Protein AF-A0A2I0IS82-F1 (afdb_monomer)

Structure (mmCIF, N/CA/C/O backbone):
data_AF-A0A2I0IS82-F1
#
_entry.id   AF-A0A2I0IS82-F1
#
loop_
_atom_site.group_PDB
_atom_site.id
_atom_site.type_symbol
_atom_site.label_atom_id
_atom_site.label_alt_id
_atom_site.label_comp_id
_atom_site.label_asym_id
_atom_site.label_entity_id
_atom_site.label_seq_id
_atom_site.pdbx_PDB_ins_code
_atom_site.Cartn_x
_atom_site.Cartn_y
_atom_site.Cartn_z
_atom_site.occupancy
_atom_site.B_iso_or_equiv
_atom_site.auth_seq_id
_atom_site.auth_comp_id
_atom_site.auth_asym_id
_atom_site.auth_atom_id
_atom_site.pdbx_PDB_model_num
ATOM 1 N N . MET A 1 1 ? -50.556 37.109 38.571 1.00 37.78 1 MET A N 1
ATOM 2 C CA . MET A 1 1 ? -50.689 35.672 38.251 1.00 37.78 1 MET A CA 1
ATOM 3 C C . MET A 1 1 ? -51.248 35.531 36.842 1.00 37.78 1 MET A C 1
ATOM 5 O O . MET A 1 1 ? -52.412 35.832 36.624 1.00 37.78 1 MET A O 1
ATOM 9 N N . ARG A 1 2 ? -50.405 35.157 35.877 1.00 42.31 2 ARG A N 1
ATOM 10 C CA . ARG A 1 2 ? -50.805 34.701 34.539 1.00 42.31 2 ARG A CA 1
ATOM 11 C C . ARG A 1 2 ? -49.891 33.508 34.246 1.00 42.31 2 ARG A C 1
ATOM 13 O O . ARG A 1 2 ? -48.732 33.714 33.917 1.00 42.31 2 ARG A O 1
ATOM 20 N N . ASN A 1 3 ? -50.375 32.292 34.498 1.00 41.62 3 ASN A N 1
ATOM 21 C CA . ASN A 1 3 ? -49.666 31.063 34.139 1.00 41.62 3 ASN A CA 1
ATOM 22 C C . ASN A 1 3 ? -50.095 30.687 32.723 1.00 41.62 3 ASN A C 1
ATOM 24 O O . ASN A 1 3 ? -51.179 30.150 32.520 1.00 41.62 3 ASN A O 1
ATOM 28 N N . SER A 1 4 ? -49.259 31.014 31.746 1.00 49.12 4 SER A N 1
ATOM 29 C CA . SER A 1 4 ? -49.328 30.443 30.407 1.00 49.12 4 SER A CA 1
ATOM 30 C C . SER A 1 4 ? -48.583 29.110 30.425 1.00 49.12 4 SER A C 1
ATOM 32 O O . SER A 1 4 ? -47.355 29.088 30.423 1.00 49.12 4 SER A O 1
ATOM 34 N N . SER A 1 5 ? -49.323 28.003 30.488 1.00 54.12 5 SER A N 1
ATOM 35 C CA . SER A 1 5 ? -48.787 26.666 30.237 1.00 54.12 5 SER A CA 1
ATOM 36 C C . SER A 1 5 ? -48.471 26.536 28.747 1.00 54.12 5 SER A C 1
ATOM 38 O O . SER A 1 5 ? -49.381 26.459 27.919 1.00 54.12 5 SER A O 1
ATOM 40 N N . VAL A 1 6 ? -47.183 26.546 28.412 1.00 52.22 6 VAL A N 1
ATOM 41 C CA . VAL A 1 6 ? -46.692 26.148 27.091 1.00 52.22 6 VAL A CA 1
ATOM 42 C C . VAL A 1 6 ? -46.948 24.648 26.961 1.00 52.22 6 VAL A C 1
ATOM 44 O O . VAL A 1 6 ? -46.499 23.870 27.797 1.00 52.22 6 VAL A O 1
ATOM 47 N N . THR A 1 7 ? -47.733 24.250 25.966 1.00 56.44 7 THR A N 1
ATOM 48 C CA . THR A 1 7 ? -47.898 22.843 25.592 1.00 56.44 7 THR A CA 1
ATOM 49 C C . THR A 1 7 ? -46.727 22.472 24.692 1.00 56.44 7 THR A C 1
ATOM 51 O O . THR A 1 7 ? -46.568 23.048 23.617 1.00 56.44 7 THR A O 1
ATOM 54 N N . GLU A 1 8 ? -45.871 21.562 25.156 1.00 57.34 8 GLU A N 1
ATOM 55 C CA . GLU A 1 8 ? -44.823 20.978 24.318 1.00 57.34 8 GLU A CA 1
ATOM 56 C C . GLU A 1 8 ? -45.464 20.170 23.175 1.00 57.34 8 GLU A C 1
ATOM 58 O O . GLU A 1 8 ? -46.485 19.506 23.390 1.00 57.34 8 GLU A O 1
ATOM 63 N N . PRO A 1 9 ? -44.918 20.240 21.948 1.00 51.97 9 PRO A N 1
ATOM 64 C CA . PRO A 1 9 ? -45.406 19.424 20.846 1.00 51.97 9 PRO A CA 1
ATOM 65 C C . PRO A 1 9 ? -45.136 17.939 21.144 1.00 51.97 9 PRO A C 1
ATOM 67 O O . PRO A 1 9 ? -44.133 17.625 21.785 1.00 51.97 9 PRO A O 1
ATOM 70 N N . PRO A 1 10 ? -46.002 17.012 20.692 1.00 57.94 10 PRO A N 1
ATOM 71 C CA . PRO A 1 10 ? -45.768 15.590 20.901 1.00 57.94 10 PRO A CA 1
ATOM 72 C C . PRO A 1 10 ? -44.450 15.183 20.240 1.00 57.94 10 PRO A C 1
ATOM 74 O O . PRO A 1 10 ? -44.161 15.633 19.126 1.00 57.94 10 PRO A O 1
ATOM 77 N N . GLU A 1 11 ? -43.672 14.333 20.922 1.00 58.72 11 GLU A N 1
ATOM 78 C CA . GLU A 1 11 ? -42.499 13.681 20.339 1.00 58.72 11 GLU A CA 1
ATOM 79 C C . GLU A 1 11 ? -42.896 13.132 18.968 1.00 58.72 11 GLU A C 1
ATOM 81 O O . GLU A 1 11 ? -43.835 12.341 18.835 1.00 58.72 11 GLU A O 1
ATOM 86 N N . SER A 1 12 ? -42.237 13.632 17.923 1.00 55.91 12 SER A N 1
ATOM 87 C CA . SER A 1 12 ? -42.477 13.195 16.554 1.00 55.91 12 SER A CA 1
ATOM 88 C C . SER A 1 12 ? -42.401 11.671 16.500 1.00 55.91 12 SER A C 1
ATOM 90 O O . SER A 1 12 ? -41.468 11.109 17.070 1.00 55.91 12 SER A O 1
ATOM 92 N N . TYR A 1 13 ? -43.347 11.018 15.815 1.00 52.50 13 TYR A N 1
ATOM 93 C CA . TYR A 1 13 ? -43.342 9.571 15.569 1.00 52.50 13 TYR A CA 1
ATOM 94 C C . TYR A 1 13 ? -42.106 9.170 14.753 1.00 52.50 13 TYR A C 1
ATOM 96 O O . TYR A 1 13 ? -42.166 8.976 13.539 1.00 52.50 13 TYR A O 1
ATOM 104 N N . LEU A 1 14 ? -40.956 9.095 15.408 1.00 55.31 14 LEU A N 1
ATOM 105 C CA . LEU A 1 14 ? -39.734 8.601 14.815 1.00 55.31 14 LEU A CA 1
ATOM 106 C C . LEU A 1 14 ? -39.887 7.091 14.711 1.00 55.31 14 LEU A C 1
ATOM 108 O O . LEU A 1 14 ? -40.092 6.393 15.702 1.00 55.31 14 LEU A O 1
ATOM 112 N N . MET A 1 15 ? -39.825 6.594 13.480 1.00 54.31 15 MET A N 1
ATOM 113 C CA . MET A 1 15 ? -39.709 5.166 13.232 1.00 54.31 15 MET A CA 1
ATOM 114 C C . MET A 1 15 ? -38.449 4.674 13.942 1.00 54.31 15 MET A C 1
ATOM 116 O O . MET A 1 15 ? -37.354 5.174 13.690 1.00 54.31 15 MET A O 1
ATOM 120 N N . ASN A 1 16 ? -38.601 3.696 14.829 1.00 62.44 16 ASN A N 1
ATOM 121 C CA . ASN A 1 16 ? -37.490 2.991 15.456 1.00 62.44 16 ASN A CA 1
ATOM 122 C C . ASN A 1 16 ? -36.576 2.499 14.319 1.00 62.44 16 ASN A C 1
ATOM 124 O O . ASN A 1 16 ? -37.109 2.027 13.314 1.00 62.44 16 ASN A O 1
ATOM 128 N N . ALA A 1 17 ? -35.249 2.570 14.473 1.00 60.91 17 ALA A N 1
ATOM 129 C CA . ALA A 1 17 ? -34.234 2.396 13.415 1.00 60.91 17 ALA A CA 1
ATOM 130 C C . ALA A 1 17 ? -34.279 1.088 12.578 1.00 60.91 17 ALA A C 1
ATOM 132 O O . ALA A 1 17 ? -33.447 0.890 11.702 1.00 60.91 17 ALA A O 1
ATOM 133 N N . GLY A 1 18 ? -35.277 0.221 12.777 1.00 62.91 18 GLY A N 1
ATOM 134 C CA . GLY A 1 18 ? -35.532 -0.956 11.948 1.00 62.91 18 GLY A CA 1
ATOM 135 C C . GLY A 1 18 ? -35.178 -2.277 12.627 1.00 62.91 18 GLY A C 1
ATOM 136 O O . GLY A 1 18 ? -35.229 -3.327 11.984 1.00 62.91 18 GLY A O 1
ATOM 137 N N . ASP A 1 19 ? -34.900 -2.257 13.930 1.00 67.38 19 ASP A N 1
ATOM 138 C CA . ASP A 1 19 ? -34.299 -3.417 14.612 1.00 67.38 19 ASP A CA 1
ATOM 139 C C . ASP A 1 19 ? -35.302 -4.164 15.516 1.00 67.38 19 ASP A C 1
ATOM 141 O O . ASP A 1 19 ? -35.123 -5.339 15.870 1.00 67.38 19 ASP A O 1
ATOM 145 N N . GLY A 1 20 ? -36.406 -3.492 15.858 1.00 71.62 20 GLY A N 1
ATOM 146 C CA . GLY A 1 20 ? -37.461 -3.989 16.744 1.00 71.62 20 GLY A CA 1
ATOM 147 C C . GLY A 1 20 ? -38.242 -5.189 16.193 1.00 71.62 20 GLY A C 1
ATOM 148 O O . GLY A 1 20 ? -38.149 -5.550 15.022 1.00 71.62 20 GLY A O 1
ATOM 149 N N . SER A 1 21 ? -39.051 -5.823 17.045 1.00 77.75 21 SER A N 1
ATOM 150 C CA . SER A 1 21 ? -39.870 -7.004 16.707 1.00 77.75 21 SER A CA 1
ATOM 151 C C . SER A 1 21 ? -40.850 -6.776 15.550 1.00 77.75 21 SER A C 1
ATOM 153 O O . SER A 1 21 ? -41.164 -7.716 14.825 1.00 77.75 21 SER A O 1
ATOM 155 N N . TYR A 1 22 ? -41.274 -5.531 15.334 1.00 69.62 22 TYR A N 1
ATOM 156 C CA . TYR A 1 22 ? -42.187 -5.134 14.260 1.00 69.62 22 TYR A CA 1
ATOM 157 C C . TYR A 1 22 ? -41.476 -4.563 13.026 1.00 69.62 22 TYR A C 1
ATOM 159 O O . TYR A 1 22 ? -42.120 -3.970 12.166 1.00 69.62 22 TYR A O 1
ATOM 167 N N . SER A 1 23 ? -40.154 -4.715 12.911 1.00 67.00 23 SER A N 1
ATOM 168 C CA . SER A 1 23 ? -39.419 -4.083 11.820 1.00 67.00 23 SER A CA 1
ATOM 169 C C . SER A 1 23 ? -39.689 -4.691 10.447 1.00 67.00 23 SER A C 1
ATOM 171 O O . SER A 1 23 ? -40.015 -5.877 10.312 1.00 67.00 23 SER A O 1
ATOM 173 N N . TYR A 1 24 ? -39.490 -3.874 9.409 1.00 63.75 24 TYR A N 1
ATOM 174 C CA . TYR A 1 24 ? -39.631 -4.298 8.017 1.00 63.75 24 TYR A CA 1
ATOM 175 C C . TYR A 1 24 ? -38.680 -5.437 7.647 1.00 63.75 24 TYR A C 1
ATOM 177 O O . TYR A 1 24 ? -39.081 -6.338 6.918 1.00 63.75 24 TYR A O 1
ATOM 185 N N . ASN A 1 25 ? -37.460 -5.454 8.194 1.00 65.31 25 ASN A N 1
ATOM 186 C CA . ASN A 1 25 ? -36.507 -6.541 7.967 1.00 65.31 25 ASN A CA 1
ATOM 187 C C . ASN A 1 25 ? -37.057 -7.899 8.465 1.00 65.31 25 ASN A C 1
ATOM 189 O O . ASN A 1 25 ? -36.937 -8.928 7.797 1.00 65.31 25 ASN A O 1
ATOM 193 N N . LYS A 1 26 ? -37.730 -7.915 9.624 1.00 71.75 26 LYS A N 1
ATOM 194 C CA . LYS A 1 26 ? -38.279 -9.151 10.205 1.00 71.75 26 LYS A CA 1
ATOM 195 C C . LYS A 1 26 ? -39.594 -9.579 9.554 1.00 71.75 26 LYS A C 1
ATOM 197 O O . LYS A 1 26 ? -39.757 -10.761 9.255 1.00 71.75 26 LYS A O 1
ATOM 202 N N . ASN A 1 27 ? -40.494 -8.634 9.282 1.00 75.94 27 ASN A N 1
ATOM 203 C CA . ASN A 1 27 ? -41.880 -8.948 8.915 1.00 75.94 27 ASN A CA 1
ATOM 204 C C . ASN A 1 27 ? -42.234 -8.707 7.442 1.00 75.94 27 ASN A C 1
ATOM 206 O O . ASN A 1 27 ? -43.341 -9.051 7.037 1.00 75.94 27 ASN A O 1
ATOM 210 N N . SER A 1 28 ? -41.326 -8.159 6.625 1.00 70.38 28 SER A N 1
ATOM 211 C CA . SER A 1 28 ? -41.596 -7.909 5.207 1.00 70.38 28 SER A CA 1
ATOM 212 C C . SER A 1 28 ? -40.599 -8.605 4.290 1.00 70.38 28 SER A C 1
ATOM 214 O O . SER A 1 28 ? -39.428 -8.233 4.200 1.00 70.38 28 SER A O 1
ATOM 216 N N . TYR A 1 29 ? -41.083 -9.625 3.577 1.00 73.62 29 TYR A N 1
ATOM 217 C CA . TYR A 1 29 ? -40.262 -10.452 2.695 1.00 73.62 29 TYR A CA 1
ATOM 218 C C . TYR A 1 29 ? -39.587 -9.639 1.581 1.00 73.62 29 TYR A C 1
ATOM 220 O O . TYR A 1 29 ? -38.378 -9.756 1.400 1.00 73.62 29 TYR A O 1
ATOM 228 N N . PHE A 1 30 ? -40.341 -8.797 0.865 1.00 61.56 30 PHE A N 1
ATOM 229 C CA . PHE A 1 30 ? -39.826 -8.061 -0.296 1.00 61.56 30 PHE A CA 1
ATOM 230 C C . PHE A 1 30 ? -38.732 -7.060 0.077 1.00 61.56 30 PHE A C 1
ATOM 232 O O . PHE A 1 30 ? -37.698 -7.003 -0.581 1.00 61.56 30 PHE A O 1
ATOM 239 N N . GLN A 1 31 ? -38.934 -6.304 1.154 1.00 70.81 31 GLN A N 1
ATOM 240 C CA . GLN A 1 31 ? -37.963 -5.333 1.645 1.00 70.81 31 GLN A CA 1
ATOM 241 C C . GLN A 1 31 ? -36.718 -6.045 2.168 1.00 70.81 31 GLN A C 1
ATOM 243 O O . GLN A 1 31 ? -35.621 -5.667 1.778 1.00 70.81 31 GLN A O 1
ATOM 248 N N . ARG A 1 32 ? -36.867 -7.120 2.961 1.00 72.94 32 ARG A N 1
ATOM 249 C CA . ARG A 1 32 ? -35.719 -7.929 3.394 1.00 72.94 32 ARG A CA 1
ATOM 250 C C . ARG A 1 32 ? -34.923 -8.445 2.199 1.00 72.94 32 ARG A C 1
ATOM 252 O O . ARG A 1 32 ? -33.709 -8.285 2.189 1.00 72.94 32 ARG A O 1
ATOM 259 N N . ALA A 1 33 ? -35.597 -9.026 1.204 1.00 69.12 33 ALA A N 1
ATOM 260 C CA . ALA A 1 33 ? -34.954 -9.553 0.005 1.00 69.12 33 ALA A CA 1
ATOM 261 C C . ALA A 1 33 ? -34.179 -8.453 -0.736 1.00 69.12 33 ALA A C 1
ATOM 263 O O . ALA A 1 33 ? -32.983 -8.605 -0.972 1.00 69.12 33 ALA A O 1
ATOM 264 N N . ALA A 1 34 ? -34.818 -7.310 -1.002 1.00 62.59 34 ALA A N 1
ATOM 265 C CA . ALA A 1 34 ? -34.182 -6.173 -1.663 1.00 62.59 34 ALA A CA 1
ATOM 266 C C . ALA A 1 34 ? -32.966 -5.645 -0.884 1.00 62.59 34 ALA A C 1
ATOM 268 O O . ALA A 1 34 ? -31.907 -5.443 -1.475 1.00 62.59 34 ALA A O 1
ATOM 269 N N . THR A 1 35 ? -33.080 -5.470 0.437 1.00 70.44 35 THR A N 1
ATOM 270 C CA . THR A 1 35 ? -31.965 -5.022 1.282 1.00 70.44 35 THR A CA 1
ATOM 271 C C . THR A 1 35 ? -30.840 -6.055 1.325 1.00 70.44 35 THR A C 1
ATOM 273 O O . THR A 1 35 ? -29.681 -5.670 1.229 1.00 70.44 35 THR A O 1
ATOM 276 N N . SER A 1 36 ? -31.148 -7.354 1.409 1.00 73.56 36 SER A N 1
ATOM 277 C CA . SER A 1 36 ? -30.128 -8.413 1.398 1.00 73.56 36 SER A CA 1
ATOM 278 C C . SER A 1 36 ? -29.380 -8.490 0.067 1.00 73.56 36 SER A C 1
ATOM 280 O O . SER A 1 36 ? -28.155 -8.497 0.064 1.00 73.56 36 SER A O 1
ATOM 282 N N . THR A 1 37 ? -30.091 -8.431 -1.063 1.00 76.25 37 THR A N 1
ATOM 283 C CA . THR A 1 37 ? -29.474 -8.429 -2.396 1.00 76.25 37 THR A CA 1
ATOM 284 C C . THR A 1 37 ? -28.648 -7.165 -2.632 1.00 76.25 37 THR A C 1
ATOM 286 O O . THR A 1 37 ? -27.561 -7.231 -3.201 1.00 76.25 37 THR A O 1
ATOM 289 N N . ALA A 1 38 ? -29.131 -6.000 -2.186 1.00 70.50 38 ALA A N 1
ATOM 290 C CA . ALA A 1 38 ? -28.363 -4.760 -2.266 1.00 70.50 38 ALA A CA 1
ATOM 291 C C . ALA A 1 38 ? -27.110 -4.814 -1.382 1.00 70.50 38 ALA A C 1
ATOM 293 O O . ALA A 1 38 ? -26.041 -4.411 -1.832 1.00 70.50 38 ALA A O 1
ATOM 294 N N . LYS A 1 39 ? -27.222 -5.356 -0.163 1.00 80.88 39 LYS A N 1
ATOM 295 C CA . LYS A 1 39 ? -26.092 -5.546 0.750 1.00 80.88 39 LYS A CA 1
ATOM 296 C C . LYS A 1 39 ? -25.018 -6.435 0.128 1.00 80.88 39 LYS A C 1
ATOM 298 O O . LYS A 1 39 ? -23.864 -6.046 0.149 1.00 80.88 39 LYS A O 1
ATOM 303 N N . GLU A 1 40 ? -25.382 -7.559 -0.487 1.00 80.50 40 GLU A N 1
ATOM 304 C CA . GLU A 1 40 ? -24.418 -8.431 -1.179 1.00 80.50 40 GLU A CA 1
ATOM 305 C C . GLU A 1 40 ? -23.676 -7.698 -2.300 1.00 80.50 40 GLU A C 1
ATOM 307 O O . GLU A 1 40 ? -22.463 -7.830 -2.417 1.00 80.50 40 GLU A O 1
ATOM 312 N N . LYS A 1 41 ? -24.378 -6.876 -3.091 1.00 73.81 41 LYS A N 1
ATOM 313 C CA . LYS A 1 41 ? -23.748 -6.064 -4.143 1.00 73.81 41 LYS A CA 1
ATOM 314 C C . LYS A 1 41 ? -22.854 -4.958 -3.593 1.00 73.81 41 LYS A C 1
ATOM 316 O O . LYS A 1 41 ? -21.856 -4.624 -4.221 1.00 73.81 41 LYS A O 1
ATOM 321 N N . ILE A 1 42 ? -23.215 -4.374 -2.453 1.00 75.69 42 ILE A N 1
ATOM 322 C CA . ILE A 1 42 ? -22.381 -3.392 -1.755 1.00 75.69 42 ILE A CA 1
ATOM 323 C C . ILE A 1 42 ? -21.140 -4.081 -1.192 1.00 75.69 42 ILE A C 1
ATOM 325 O O . ILE A 1 42 ? -20.044 -3.588 -1.415 1.00 75.69 42 ILE A O 1
ATOM 329 N N . ASP A 1 43 ? -21.289 -5.233 -0.540 1.00 76.62 43 ASP A N 1
ATOM 330 C CA . ASP A 1 43 ? -20.177 -6.029 -0.019 1.00 76.62 43 ASP A CA 1
ATOM 331 C C . ASP A 1 43 ? -19.247 -6.477 -1.167 1.00 76.62 43 ASP A C 1
ATOM 333 O O . ASP A 1 43 ? -18.027 -6.381 -1.050 1.00 76.62 43 ASP A O 1
ATOM 337 N N . GLU A 1 44 ? -19.807 -6.887 -2.312 1.00 72.94 44 GLU A N 1
ATOM 338 C CA . GLU A 1 44 ? -19.067 -7.200 -3.541 1.00 72.94 44 GLU A CA 1
ATOM 339 C C . GLU A 1 44 ? -18.323 -5.972 -4.076 1.00 72.94 44 GLU A C 1
ATOM 341 O O . GLU A 1 44 ? -17.128 -6.062 -4.359 1.00 72.94 44 GLU A O 1
ATOM 346 N N . ALA A 1 45 ? -18.996 -4.821 -4.187 1.00 67.50 45 ALA A N 1
ATOM 347 C CA . ALA A 1 45 ? -18.398 -3.569 -4.643 1.00 67.50 45 ALA A CA 1
ATOM 348 C C . ALA A 1 45 ? -17.288 -3.097 -3.696 1.00 67.50 45 ALA A C 1
ATOM 350 O O . ALA A 1 45 ? -16.237 -2.671 -4.155 1.00 67.50 45 ALA A O 1
ATOM 351 N N . ILE A 1 46 ? -17.478 -3.223 -2.383 1.00 70.69 46 ILE A N 1
ATOM 352 C CA . ILE A 1 46 ? -16.459 -2.924 -1.374 1.00 70.69 46 ILE A CA 1
ATOM 353 C C . ILE A 1 46 ? -15.268 -3.864 -1.555 1.00 70.69 46 ILE A C 1
ATOM 355 O O . ILE A 1 46 ? -14.151 -3.382 -1.667 1.00 70.69 46 ILE A O 1
ATOM 359 N N . ALA A 1 47 ? -15.488 -5.176 -1.665 1.00 65.19 47 ALA A N 1
ATOM 360 C CA . ALA A 1 47 ? -14.414 -6.158 -1.821 1.00 65.19 47 ALA A CA 1
ATOM 361 C C . ALA A 1 47 ? -13.667 -6.069 -3.165 1.00 65.19 47 ALA A C 1
ATOM 363 O O . ALA A 1 47 ? -12.529 -6.526 -3.264 1.00 65.19 47 ALA A O 1
ATOM 364 N N . THR A 1 48 ? -14.306 -5.541 -4.213 1.00 59.41 48 THR A N 1
ATOM 365 C CA . THR A 1 48 ? -13.684 -5.356 -5.536 1.00 59.41 48 THR A CA 1
ATOM 366 C C . THR A 1 48 ? -13.018 -3.994 -5.696 1.00 59.41 48 THR A C 1
ATOM 368 O O . THR A 1 48 ? -11.963 -3.917 -6.320 1.00 59.41 48 THR A O 1
ATOM 371 N N . VAL A 1 49 ? -13.606 -2.924 -5.154 1.00 60.53 49 VAL A N 1
ATOM 372 C CA . VAL A 1 49 ? -13.058 -1.559 -5.237 1.00 60.53 49 VAL A CA 1
ATOM 373 C C . VAL A 1 49 ? -11.966 -1.341 -4.191 1.00 60.53 49 VAL A C 1
ATOM 375 O O . VAL A 1 49 ? -10.955 -0.705 -4.482 1.00 60.53 49 VAL A O 1
ATOM 378 N N . LEU A 1 50 ? -12.142 -1.887 -2.988 1.00 63.09 50 LEU A N 1
ATOM 379 C CA . LEU A 1 50 ? -11.107 -1.974 -1.967 1.00 63.09 50 LEU A CA 1
ATOM 380 C C . LEU A 1 50 ? -10.548 -3.397 -2.053 1.00 63.09 50 LEU A C 1
ATOM 382 O O . LEU A 1 50 ? -11.163 -4.335 -1.556 1.00 63.09 50 LEU A O 1
ATOM 386 N N . ASP A 1 51 ? -9.413 -3.580 -2.734 1.00 61.84 51 ASP A N 1
ATOM 387 C CA . ASP A 1 51 ? -8.737 -4.882 -2.886 1.00 61.84 51 ASP A CA 1
ATOM 388 C C . ASP A 1 51 ? -8.135 -5.347 -1.540 1.00 61.84 51 ASP A C 1
ATOM 390 O O . ASP A 1 51 ? -6.921 -5.423 -1.351 1.00 61.84 51 ASP A O 1
ATOM 394 N N . ILE A 1 52 ? -9.002 -5.644 -0.565 1.00 62.47 52 ILE A N 1
ATOM 395 C CA . ILE A 1 52 ? -8.643 -6.020 0.812 1.00 62.47 52 ILE A CA 1
ATOM 396 C C . ILE A 1 52 ? -7.854 -7.342 0.821 1.00 62.47 52 ILE A C 1
ATOM 398 O O . ILE A 1 52 ? -7.165 -7.653 1.783 1.00 62.47 52 ILE A O 1
ATOM 402 N N . LYS A 1 53 ? -7.877 -8.132 -0.264 1.00 63.28 53 LYS A N 1
ATOM 403 C CA . LYS A 1 53 ? -7.111 -9.388 -0.362 1.00 63.28 53 LYS A CA 1
ATOM 404 C C . LYS A 1 53 ? -5.604 -9.181 -0.494 1.00 63.28 53 LYS A C 1
ATOM 406 O O . LYS A 1 53 ? -4.857 -10.135 -0.285 1.00 63.28 53 LYS A O 1
ATOM 411 N N . ARG A 1 54 ? -5.165 -7.977 -0.863 1.00 72.31 54 ARG A N 1
ATOM 412 C CA . ARG A 1 54 ? -3.748 -7.644 -1.035 1.00 72.31 54 ARG A CA 1
ATOM 413 C C . ARG A 1 54 ? -3.098 -7.017 0.190 1.00 72.31 54 ARG A C 1
ATOM 415 O O . ARG A 1 54 ? -1.924 -6.671 0.128 1.00 72.31 54 ARG A O 1
ATOM 422 N N . VAL A 1 55 ? -3.819 -6.884 1.300 1.00 84.06 55 VAL A N 1
ATOM 423 C CA . VAL A 1 55 ? -3.212 -6.406 2.544 1.00 84.06 55 VAL A CA 1
ATOM 424 C C . VAL A 1 55 ? -2.376 -7.514 3.199 1.00 84.06 55 VAL A C 1
ATOM 426 O O . VAL A 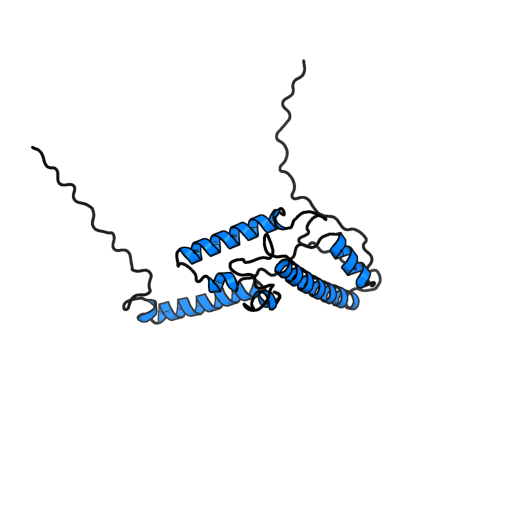1 55 ? -2.761 -8.688 3.132 1.00 84.06 55 VAL A O 1
ATOM 429 N N . PRO A 1 56 ? -1.243 -7.172 3.838 1.00 90.50 56 PRO A N 1
ATOM 430 C CA . PRO A 1 56 ? -0.468 -8.138 4.605 1.00 90.50 56 PRO A CA 1
ATOM 431 C C . PRO A 1 56 ? -1.330 -8.798 5.693 1.00 90.50 56 PRO A C 1
ATOM 433 O O . PRO A 1 56 ? -2.074 -8.127 6.410 1.00 90.50 56 PRO A O 1
ATOM 436 N N . LYS A 1 57 ? -1.251 -10.127 5.821 1.00 91.50 57 LYS A N 1
ATOM 437 C CA . LYS A 1 57 ? -2.121 -10.904 6.729 1.00 91.50 57 LYS A CA 1
ATOM 438 C C . LYS A 1 57 ? -1.823 -10.614 8.195 1.00 91.50 57 LYS A C 1
ATOM 440 O O . LYS A 1 57 ? -2.722 -10.640 9.026 1.00 91.50 57 LYS A O 1
ATOM 445 N N . GLU A 1 58 ? -0.567 -10.309 8.485 1.00 93.94 58 GLU A N 1
ATOM 446 C CA . GLU A 1 58 ? -0.054 -9.901 9.787 1.00 93.94 58 GLU A CA 1
ATOM 447 C C . GLU A 1 58 ? -0.704 -8.619 10.328 1.00 93.94 58 GLU A C 1
ATOM 449 O O . GLU A 1 58 ? -0.603 -8.369 11.525 1.00 93.94 58 GLU A O 1
ATOM 454 N N . LEU A 1 59 ? -1.390 -7.837 9.484 1.00 93.62 59 LEU A N 1
ATOM 455 C CA . LEU A 1 59 ? -2.167 -6.671 9.913 1.00 93.62 59 LEU A CA 1
ATOM 456 C C . LEU A 1 59 ? -3.498 -7.038 10.570 1.00 93.62 59 LEU A C 1
ATOM 458 O O . LEU A 1 59 ? -4.072 -6.201 11.260 1.00 93.62 59 LEU A O 1
ATOM 462 N N . LEU A 1 60 ? -3.993 -8.254 10.325 1.00 91.62 60 LEU A N 1
ATOM 463 C CA . LEU A 1 60 ? -5.298 -8.749 10.776 1.00 91.62 60 LEU A CA 1
ATOM 464 C C . LEU A 1 60 ? -5.187 -9.740 11.942 1.00 91.62 60 LEU A C 1
ATOM 466 O O . LEU A 1 60 ? -6.200 -10.151 12.501 1.00 91.62 60 LEU A O 1
ATOM 470 N N . ASP A 1 61 ? -3.972 -10.166 12.276 1.00 93.06 61 ASP A N 1
ATOM 471 C CA . ASP A 1 61 ? -3.708 -11.127 13.343 1.00 93.06 61 ASP A CA 1
ATOM 472 C C . ASP A 1 61 ? -3.473 -10.392 14.664 1.00 93.06 61 ASP A C 1
ATOM 474 O O . ASP A 1 61 ? -2.442 -9.751 14.821 1.00 93.06 61 ASP A O 1
ATOM 478 N N . GLU A 1 62 ? -4.386 -10.518 15.631 1.00 93.00 62 GLU A N 1
ATOM 479 C CA . GLU A 1 62 ? -4.272 -9.859 16.944 1.00 93.00 62 GLU A CA 1
ATOM 480 C C . GLU A 1 62 ? -2.999 -10.238 17.723 1.00 93.00 62 GLU A C 1
ATOM 482 O O . GLU A 1 62 ? -2.552 -9.488 18.591 1.00 93.00 62 GLU A O 1
ATOM 487 N N . GLY A 1 63 ? -2.402 -11.398 17.425 1.00 95.06 63 GLY A N 1
ATOM 488 C CA . GLY A 1 63 ? -1.141 -11.839 18.023 1.00 95.06 63 GLY A CA 1
ATOM 489 C C . GLY A 1 63 ? 0.108 -11.258 17.353 1.00 95.06 63 GLY A C 1
ATOM 490 O O . GLY A 1 63 ? 1.216 -11.431 17.866 1.00 95.06 63 GLY A O 1
ATOM 491 N N . SER A 1 64 ? -0.049 -10.589 16.212 1.00 96.00 64 SER A N 1
ATOM 492 C CA . SER A 1 64 ? 1.047 -10.025 15.433 1.00 96.00 64 SER A CA 1
ATOM 493 C C . SER A 1 64 ? 1.499 -8.675 15.996 1.00 96.00 64 SER A C 1
ATOM 495 O O . SER A 1 64 ? 0.668 -7.821 16.309 1.00 96.00 64 SER A O 1
ATOM 497 N N . PRO A 1 65 ? 2.815 -8.392 16.034 1.00 95.00 65 PRO A N 1
ATOM 498 C CA . PRO A 1 65 ? 3.306 -7.053 16.357 1.00 95.00 65 PRO A CA 1
ATOM 499 C C . PRO A 1 65 ? 2.920 -6.005 15.295 1.00 95.00 65 PRO A C 1
ATOM 501 O O . PRO A 1 65 ? 3.017 -4.810 15.555 1.00 95.00 65 PRO A O 1
ATOM 504 N N . ALA A 1 66 ? 2.476 -6.444 14.113 1.00 96.62 66 ALA A N 1
ATOM 505 C CA . ALA A 1 66 ? 1.971 -5.594 13.042 1.00 96.62 66 ALA A CA 1
ATOM 506 C C . ALA A 1 66 ? 0.433 -5.477 13.030 1.00 96.62 66 ALA A C 1
ATOM 508 O O . ALA A 1 66 ? -0.109 -4.921 12.077 1.00 96.62 66 ALA A O 1
ATOM 509 N N . TRP A 1 67 ? -0.279 -5.980 14.049 1.00 95.94 67 TRP A N 1
ATOM 510 C CA . TRP A 1 67 ? -1.736 -5.845 14.121 1.00 95.94 67 TRP A CA 1
ATOM 511 C C . TRP A 1 67 ? -2.157 -4.373 14.098 1.00 95.94 67 TRP A C 1
ATOM 513 O O . TRP A 1 67 ? -1.796 -3.595 14.986 1.00 95.94 67 TRP A O 1
ATOM 523 N N . ASN A 1 68 ? -2.941 -3.978 13.092 1.00 94.62 68 ASN A N 1
ATOM 524 C CA . ASN A 1 68 ? -3.264 -2.572 12.860 1.00 94.62 68 ASN A CA 1
ATOM 525 C C . ASN A 1 68 ? -4.535 -2.121 13.594 1.00 94.62 68 ASN A C 1
ATOM 527 O O . ASN A 1 68 ? -5.486 -1.630 12.990 1.00 94.62 68 ASN A O 1
ATOM 531 N N . LYS A 1 69 ? -4.569 -2.313 14.913 1.00 94.75 69 LYS A N 1
ATOM 532 C CA . LYS A 1 69 ? -5.764 -2.034 15.716 1.00 94.75 69 LYS A CA 1
ATOM 533 C C . LYS A 1 69 ? -6.205 -0.564 15.633 1.00 94.75 69 LYS A C 1
ATOM 535 O O . LYS A 1 69 ? -5.410 0.352 15.856 1.00 94.75 69 LYS A O 1
ATOM 540 N N . GLY A 1 70 ? -7.498 -0.343 15.403 1.00 93.25 70 GLY A N 1
ATOM 541 C CA . GLY A 1 70 ? -8.174 0.954 15.424 1.00 93.25 70 GLY A CA 1
ATOM 542 C C . GLY A 1 70 ? -7.746 1.894 14.299 1.00 93.25 70 GLY A C 1
ATOM 543 O O . GLY A 1 70 ? -7.911 3.114 14.399 1.00 93.25 70 GLY A O 1
ATOM 544 N N . LYS A 1 71 ? -7.120 1.349 13.255 1.00 93.50 71 LYS A N 1
ATOM 545 C CA . LYS A 1 71 ? -6.488 2.087 12.166 1.00 93.50 71 LYS A CA 1
ATOM 546 C C . LYS A 1 71 ? -6.716 1.352 10.856 1.00 93.50 71 LYS A C 1
ATOM 548 O O . LYS A 1 71 ? -6.801 0.136 10.822 1.00 93.50 71 LYS A O 1
ATOM 553 N N . ILE A 1 72 ? -6.765 2.122 9.771 1.00 91.88 72 ILE A N 1
ATOM 554 C CA . ILE A 1 72 ? -7.052 1.588 8.432 1.00 91.88 72 ILE A CA 1
ATOM 555 C C . ILE A 1 72 ? -5.864 1.642 7.469 1.00 91.88 72 ILE A C 1
ATOM 557 O O . ILE A 1 72 ? -5.985 1.306 6.292 1.00 91.88 72 ILE A O 1
ATOM 561 N N . HIS A 1 73 ? -4.724 2.133 7.949 1.00 92.06 73 HIS A N 1
ATOM 562 C CA . HIS A 1 73 ? -3.519 2.379 7.165 1.00 92.06 73 HIS A CA 1
ATOM 563 C C . HIS A 1 73 ? -2.292 2.425 8.092 1.00 92.06 73 HIS A C 1
ATOM 565 O O . HIS A 1 73 ? -2.453 2.523 9.307 1.00 92.06 73 HIS A O 1
ATOM 571 N N . TYR A 1 74 ? -1.078 2.367 7.536 1.00 90.88 74 TYR A N 1
ATOM 572 C CA . TYR A 1 74 ? 0.189 2.333 8.291 1.00 90.88 74 TYR A CA 1
ATOM 573 C C . TYR A 1 74 ? 0.707 3.709 8.742 1.00 90.88 74 TYR A C 1
ATOM 575 O O . TYR A 1 74 ? 1.825 3.859 9.239 1.00 90.88 74 TYR A O 1
ATOM 583 N N . THR A 1 75 ? -0.054 4.766 8.492 1.00 86.81 75 THR A N 1
ATOM 584 C CA . THR A 1 75 ? 0.351 6.122 8.853 1.00 86.81 75 THR A CA 1
ATOM 585 C C . THR A 1 75 ? 0.132 6.354 10.337 1.00 86.81 75 THR A C 1
ATOM 587 O O . THR A 1 75 ? -0.895 5.988 10.902 1.00 86.81 75 THR A O 1
ATOM 590 N N . SER A 1 76 ? 1.130 6.952 10.991 1.00 85.75 76 SER A N 1
ATOM 591 C CA . SER A 1 76 ? 1.078 7.223 12.433 1.00 85.75 76 SER A CA 1
ATOM 592 C C . SER A 1 76 ? 0.923 5.953 13.301 1.00 85.75 76 SER A C 1
ATOM 594 O O . SER A 1 76 ? 0.333 6.015 14.380 1.00 85.75 76 SER A O 1
ATOM 596 N N . THR A 1 77 ? 1.450 4.809 12.844 1.00 86.88 77 THR A N 1
ATOM 597 C CA . THR A 1 77 ? 1.443 3.507 13.545 1.00 86.88 77 THR A CA 1
ATOM 598 C C . THR A 1 77 ? 2.860 3.069 13.952 1.00 86.88 77 THR A C 1
ATOM 600 O O . THR A 1 77 ? 3.840 3.689 13.524 1.00 86.88 77 THR A O 1
ATOM 603 N N . PRO A 1 78 ? 3.009 1.993 14.755 1.00 90.81 78 PRO A N 1
ATOM 60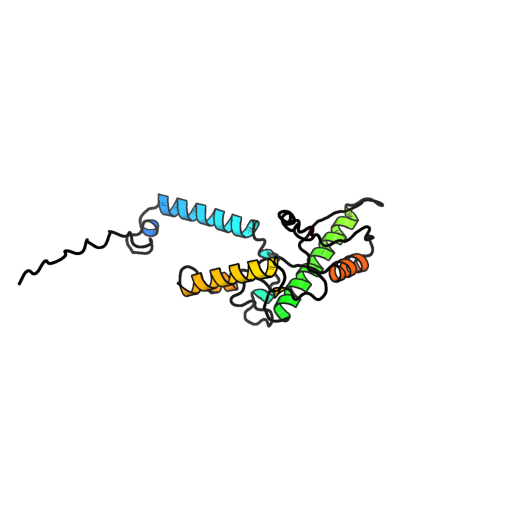4 C CA . PRO A 1 78 ? 4.306 1.359 14.989 1.00 90.81 78 PRO A CA 1
ATOM 605 C C . PRO A 1 78 ? 5.000 0.934 13.688 1.00 90.81 78 PRO A C 1
ATOM 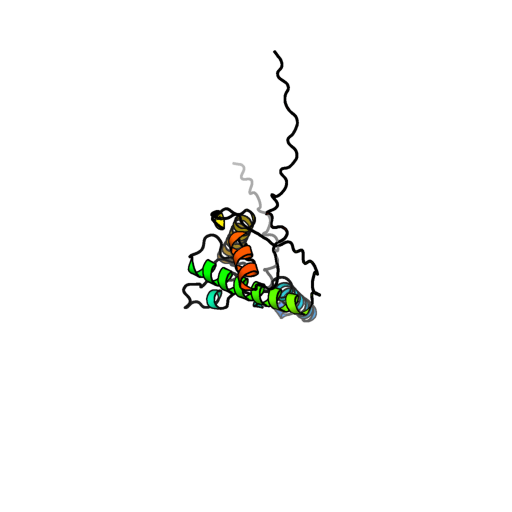607 O O . PRO A 1 78 ? 4.359 0.735 12.650 1.00 90.81 78 PRO A O 1
ATOM 610 N N . LYS A 1 79 ? 6.328 0.795 13.754 1.00 92.38 79 LYS A N 1
ATOM 611 C CA . LYS A 1 79 ? 7.186 0.507 12.595 1.00 92.38 79 LYS A CA 1
ATOM 612 C C . LYS A 1 79 ? 6.805 -0.814 11.925 1.00 92.38 79 LYS A C 1
ATOM 614 O O . LYS A 1 79 ? 6.863 -0.918 10.708 1.00 92.38 79 LYS A O 1
ATOM 619 N N . GLU A 1 80 ? 6.383 -1.789 12.715 1.00 95.75 80 GLU A N 1
ATOM 620 C CA . GLU A 1 80 ? 6.041 -3.148 12.311 1.00 95.75 80 GLU A CA 1
ATOM 621 C C . GLU A 1 80 ? 4.883 -3.176 11.307 1.00 95.75 80 GLU A C 1
ATOM 623 O O . GLU A 1 80 ? 4.927 -3.922 10.331 1.00 95.75 80 GLU A O 1
ATOM 628 N N . VAL A 1 81 ? 3.890 -2.299 11.488 1.00 94.94 81 VAL A N 1
ATOM 629 C CA . VAL A 1 81 ? 2.794 -2.107 10.528 1.00 94.94 81 VAL A CA 1
ATOM 630 C C . VAL A 1 81 ? 3.355 -1.573 9.206 1.00 94.94 81 VAL A C 1
ATOM 632 O O . VAL A 1 81 ? 3.095 -2.134 8.145 1.00 94.94 81 VAL A O 1
ATOM 635 N N . GLY A 1 82 ? 4.181 -0.523 9.257 1.00 93.00 82 GLY A N 1
ATOM 636 C CA . GLY A 1 82 ? 4.815 0.049 8.064 1.00 93.00 82 GLY A CA 1
ATOM 637 C C . GLY A 1 82 ? 5.711 -0.947 7.321 1.00 93.00 82 GLY A C 1
ATOM 638 O O . GLY A 1 82 ? 5.671 -1.017 6.093 1.00 93.00 82 GLY A O 1
ATOM 639 N N . ASP A 1 83 ? 6.468 -1.765 8.053 1.00 94.88 83 ASP A N 1
ATOM 640 C CA . ASP A 1 83 ? 7.321 -2.815 7.494 1.00 94.88 83 ASP A CA 1
ATOM 641 C C . ASP A 1 83 ? 6.502 -3.903 6.781 1.00 94.88 83 ASP A C 1
ATOM 643 O O . ASP A 1 83 ? 6.911 -4.375 5.715 1.00 94.88 83 ASP A O 1
ATOM 647 N N . ALA A 1 84 ? 5.341 -4.280 7.326 1.00 95.81 84 ALA A N 1
ATOM 648 C CA . ALA A 1 84 ? 4.428 -5.231 6.693 1.00 95.81 84 ALA A CA 1
ATOM 649 C C . ALA A 1 84 ? 3.910 -4.689 5.350 1.00 95.81 84 ALA A C 1
ATOM 651 O O . ALA A 1 84 ? 4.031 -5.348 4.313 1.00 95.81 84 ALA A O 1
ATOM 652 N N . TYR A 1 85 ? 3.433 -3.439 5.333 1.00 93.75 85 TYR A N 1
ATOM 653 C CA . TYR A 1 85 ? 3.013 -2.758 4.103 1.00 93.75 85 TYR A CA 1
ATOM 654 C C . TYR A 1 85 ? 4.143 -2.666 3.069 1.00 93.75 85 TYR A C 1
ATOM 656 O O . TYR A 1 85 ? 3.945 -3.006 1.900 1.00 93.75 85 TYR A O 1
ATOM 664 N N . LYS A 1 86 ? 5.344 -2.260 3.498 1.00 93.62 86 LYS A N 1
ATOM 665 C CA . LYS A 1 86 ? 6.528 -2.176 2.634 1.00 93.62 86 LYS A CA 1
ATOM 666 C C . LYS A 1 86 ? 6.899 -3.533 2.040 1.00 93.62 86 LYS A C 1
ATOM 668 O O . LYS A 1 86 ? 7.240 -3.619 0.858 1.00 93.62 86 LYS A O 1
ATOM 673 N N . SER A 1 87 ? 6.834 -4.596 2.837 1.00 95.06 87 SER A N 1
ATOM 674 C CA . SER A 1 87 ? 7.157 -5.958 2.399 1.00 95.06 87 SER A CA 1
ATOM 675 C C . SER A 1 87 ? 6.178 -6.449 1.335 1.00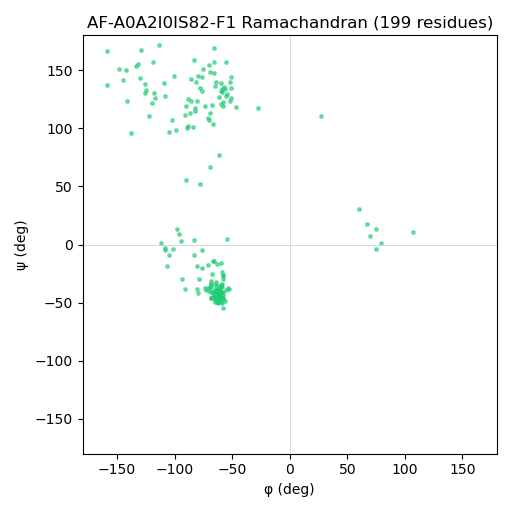 95.06 87 SER A C 1
ATOM 677 O O . SER A 1 87 ? 6.600 -6.966 0.297 1.00 95.06 87 SER A O 1
ATOM 679 N N . GLN A 1 88 ? 4.880 -6.220 1.547 1.00 93.50 88 GLN A N 1
ATOM 680 C CA . GLN A 1 88 ? 3.841 -6.567 0.582 1.00 93.50 88 GLN A CA 1
ATOM 681 C C . GLN A 1 88 ? 3.988 -5.766 -0.720 1.00 93.50 88 GLN A C 1
ATOM 683 O O . GLN A 1 88 ? 4.026 -6.359 -1.796 1.00 93.50 88 GLN A O 1
ATOM 688 N N . PHE A 1 89 ? 4.199 -4.449 -0.631 1.00 92.31 89 PHE A N 1
ATOM 689 C CA . PHE A 1 89 ? 4.463 -3.602 -1.798 1.00 92.31 89 PHE A CA 1
ATOM 690 C C . PHE A 1 89 ? 5.691 -4.069 -2.590 1.00 92.31 89 PHE A C 1
ATOM 692 O O . PHE A 1 89 ? 5.644 -4.195 -3.812 1.00 92.31 89 PHE A O 1
ATOM 699 N N . THR A 1 90 ? 6.788 -4.378 -1.894 1.00 94.00 90 THR A N 1
ATOM 700 C CA . THR A 1 90 ? 8.032 -4.876 -2.503 1.00 94.00 90 THR A CA 1
ATOM 701 C C . THR A 1 90 ? 7.784 -6.160 -3.292 1.00 94.00 90 THR A C 1
ATOM 703 O O . THR A 1 90 ? 8.285 -6.318 -4.408 1.00 94.00 90 THR A O 1
ATOM 706 N N . LYS A 1 91 ? 6.999 -7.083 -2.724 1.00 94.06 91 LYS A N 1
ATOM 707 C CA . LYS A 1 91 ? 6.616 -8.330 -3.386 1.00 94.06 91 LYS A CA 1
ATOM 708 C C . LYS A 1 91 ? 5.756 -8.057 -4.624 1.00 94.06 91 LYS A C 1
ATOM 710 O O . LYS A 1 91 ? 6.069 -8.569 -5.696 1.00 94.06 91 LYS A O 1
ATOM 715 N N . ASP A 1 92 ? 4.717 -7.240 -4.491 1.00 91.25 92 ASP A N 1
ATOM 716 C CA . ASP A 1 92 ? 3.780 -6.959 -5.582 1.00 91.25 92 ASP A CA 1
ATOM 717 C C . ASP A 1 92 ? 4.458 -6.236 -6.752 1.00 91.25 92 ASP A C 1
ATOM 719 O O . ASP A 1 92 ? 4.241 -6.594 -7.910 1.00 91.25 92 ASP A O 1
ATOM 723 N N . MET A 1 93 ? 5.348 -5.280 -6.469 1.00 91.81 93 MET A N 1
ATOM 724 C CA . MET A 1 93 ? 6.116 -4.592 -7.508 1.00 91.81 93 MET A CA 1
ATOM 725 C C . MET A 1 93 ? 7.126 -5.510 -8.193 1.00 91.81 93 MET A C 1
ATOM 727 O O . MET A 1 93 ? 7.312 -5.415 -9.405 1.00 91.81 93 MET A O 1
ATOM 731 N N . ARG A 1 94 ? 7.755 -6.433 -7.457 1.00 93.25 94 ARG A N 1
ATOM 732 C CA . ARG A 1 94 ? 8.622 -7.453 -8.061 1.00 93.25 94 ARG A CA 1
ATOM 733 C C . ARG A 1 94 ? 7.838 -8.342 -9.023 1.00 93.25 94 ARG A C 1
ATOM 735 O O . ARG A 1 94 ? 8.291 -8.559 -10.145 1.00 93.25 94 ARG A O 1
ATOM 742 N N . ASP A 1 95 ? 6.679 -8.834 -8.595 1.00 92.50 95 ASP A N 1
ATOM 743 C CA . ASP A 1 95 ? 5.809 -9.673 -9.423 1.00 92.50 95 ASP A CA 1
ATOM 744 C C . ASP A 1 95 ? 5.341 -8.901 -10.672 1.00 92.50 95 ASP A C 1
ATOM 746 O O . ASP A 1 95 ? 5.388 -9.432 -11.784 1.00 92.50 95 ASP A O 1
ATOM 750 N N . PHE A 1 96 ? 4.985 -7.621 -10.510 1.00 92.06 96 PHE A N 1
ATOM 751 C CA . PHE A 1 96 ? 4.647 -6.720 -11.612 1.00 92.06 96 PHE A CA 1
ATOM 752 C C . PHE A 1 96 ? 5.794 -6.582 -12.620 1.00 92.06 96 PHE A C 1
ATOM 754 O O . PHE A 1 96 ? 5.591 -6.845 -13.805 1.00 92.06 96 PHE A O 1
ATOM 761 N N . PHE A 1 97 ? 7.002 -6.219 -12.176 1.00 90.94 97 PHE A N 1
ATOM 762 C CA . PHE A 1 97 ? 8.144 -6.073 -13.080 1.00 90.94 97 PHE A CA 1
ATOM 763 C C . PHE A 1 97 ? 8.463 -7.389 -13.789 1.00 90.94 97 PHE A C 1
ATOM 765 O O . PHE A 1 97 ? 8.607 -7.392 -15.007 1.00 90.94 97 PHE A O 1
ATOM 772 N N . ASN A 1 98 ? 8.478 -8.516 -13.074 1.00 91.38 98 ASN A N 1
ATOM 773 C CA . ASN A 1 98 ? 8.725 -9.830 -13.671 1.00 91.38 98 ASN A CA 1
ATOM 774 C C . ASN A 1 98 ? 7.716 -10.175 -14.776 1.00 91.38 98 ASN A C 1
ATOM 776 O O . ASN A 1 98 ? 8.112 -10.694 -15.819 1.00 91.38 98 ASN A O 1
ATOM 780 N N . ALA A 1 99 ? 6.432 -9.860 -14.584 1.00 93.00 99 ALA A N 1
ATOM 781 C CA . ALA A 1 99 ? 5.422 -10.037 -15.625 1.00 93.00 99 ALA A CA 1
ATOM 782 C C . ALA A 1 99 ? 5.692 -9.125 -16.833 1.00 93.00 99 ALA A C 1
ATOM 784 O O . ALA A 1 99 ? 5.649 -9.571 -17.979 1.00 93.00 99 ALA A O 1
ATOM 785 N N . ARG A 1 100 ? 6.039 -7.856 -16.592 1.00 91.19 100 ARG A N 1
ATOM 786 C CA . ARG A 1 100 ? 6.355 -6.892 -17.655 1.00 91.19 100 ARG A CA 1
ATOM 787 C C . ARG A 1 100 ? 7.588 -7.280 -18.466 1.00 91.19 100 ARG A C 1
ATOM 789 O O . ARG A 1 100 ? 7.585 -7.045 -19.667 1.00 91.19 100 ARG A O 1
ATOM 796 N N . VAL A 1 101 ? 8.585 -7.934 -17.866 1.00 91.12 101 VAL A N 1
ATOM 797 C CA . VAL A 1 101 ? 9.748 -8.473 -18.601 1.00 91.12 101 VAL A CA 1
ATOM 798 C C . VAL A 1 101 ? 9.327 -9.485 -19.669 1.00 91.12 101 VAL A C 1
ATOM 800 O O . VAL A 1 101 ? 9.940 -9.544 -20.728 1.00 91.12 101 VAL A O 1
ATOM 803 N N . GLN A 1 102 ? 8.290 -10.287 -19.411 1.00 91.06 102 GLN A N 1
ATOM 804 C CA . GLN A 1 102 ? 7.825 -11.298 -20.367 1.00 91.06 102 GL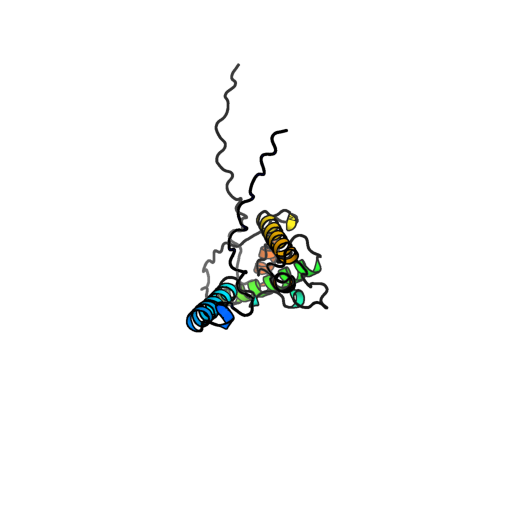N A CA 1
ATOM 805 C C . GLN A 1 102 ? 6.967 -10.703 -21.490 1.00 91.06 102 GLN A C 1
ATOM 807 O O . GLN A 1 102 ? 6.920 -11.246 -22.591 1.00 91.06 102 GLN A O 1
ATOM 812 N N . GLU A 1 103 ? 6.257 -9.612 -21.206 1.00 93.44 103 GLU A N 1
ATOM 813 C CA . GLU A 1 103 ? 5.289 -9.013 -22.129 1.00 93.44 103 GLU A CA 1
ATOM 814 C C . GLU A 1 103 ? 5.881 -7.893 -22.992 1.00 93.44 103 GLU A C 1
ATOM 816 O O . GLU A 1 103 ? 5.415 -7.657 -24.108 1.00 93.44 103 GLU A O 1
ATOM 821 N N . ILE A 1 104 ? 6.884 -7.179 -22.479 1.00 85.81 104 ILE A N 1
ATOM 822 C CA . ILE A 1 104 ? 7.499 -6.043 -23.161 1.00 85.81 104 ILE A CA 1
ATOM 823 C C . ILE A 1 104 ? 8.632 -6.549 -24.055 1.00 85.81 104 ILE A C 1
ATOM 825 O O . ILE A 1 104 ? 9.553 -7.232 -23.616 1.00 85.81 104 ILE A O 1
ATOM 829 N N . VAL A 1 105 ? 8.569 -6.191 -25.337 1.00 84.88 105 VAL A N 1
ATOM 830 C CA . VAL A 1 105 ? 9.622 -6.504 -26.312 1.00 84.88 105 VAL A CA 1
ATOM 831 C C . VAL A 1 105 ? 10.930 -5.778 -25.982 1.00 84.88 105 VAL A C 1
ATOM 833 O O . VAL A 1 105 ? 10.923 -4.721 -25.355 1.00 84.88 105 VAL A O 1
ATOM 836 N N . SER A 1 106 ? 12.064 -6.302 -26.455 1.00 91.44 106 SER A N 1
ATOM 837 C CA . SER A 1 106 ? 13.366 -5.637 -26.289 1.00 91.44 106 SER A CA 1
ATOM 838 C C . SER A 1 106 ? 13.334 -4.200 -26.834 1.00 91.44 106 SER A C 1
ATOM 840 O O . SER A 1 106 ? 12.879 -3.968 -27.955 1.00 91.44 106 SER A O 1
ATOM 842 N N . GLY A 1 107 ? 13.786 -3.238 -26.021 1.00 91.31 107 GLY A N 1
ATOM 843 C CA . GLY A 1 107 ? 13.718 -1.801 -26.318 1.00 91.31 107 GLY A CA 1
ATOM 844 C C . GLY A 1 107 ? 12.347 -1.151 -26.081 1.00 91.31 107 GLY A C 1
ATOM 845 O O . GLY A 1 107 ? 12.184 0.039 -26.340 1.00 91.31 107 GLY A O 1
ATOM 846 N N . GLY A 1 108 ? 11.351 -1.906 -25.609 1.00 92.12 108 GLY A N 1
ATOM 847 C CA . GLY A 1 108 ? 10.044 -1.375 -25.236 1.00 92.12 108 GLY A CA 1
ATOM 848 C C . GLY A 1 108 ? 10.103 -0.504 -23.978 1.00 92.12 108 GLY A C 1
ATOM 849 O O . GLY A 1 108 ? 10.908 -0.733 -23.080 1.00 92.12 108 GLY A O 1
ATOM 850 N N . ILE A 1 109 ? 9.222 0.495 -23.912 1.00 92.06 109 ILE A N 1
ATOM 851 C CA . ILE A 1 109 ? 9.170 1.477 -22.823 1.00 92.06 109 ILE A CA 1
ATOM 852 C C . ILE A 1 109 ? 7.921 1.235 -21.980 1.00 92.06 109 ILE A C 1
ATOM 854 O O . ILE A 1 109 ? 6.830 1.018 -22.509 1.00 92.06 109 ILE A O 1
ATOM 858 N N . MET A 1 110 ? 8.070 1.346 -20.663 1.00 90.00 110 MET A N 1
ATOM 859 C CA . MET A 1 110 ? 6.965 1.362 -19.715 1.00 90.00 110 MET A CA 1
ATOM 860 C C . MET A 1 110 ? 6.942 2.696 -18.971 1.00 90.00 110 MET A C 1
ATOM 862 O O . MET A 1 110 ? 7.951 3.124 -18.420 1.00 90.00 110 MET A O 1
ATOM 866 N N . ALA A 1 111 ? 5.772 3.326 -18.914 1.00 88.31 111 ALA A N 1
ATOM 867 C CA . ALA A 1 111 ? 5.514 4.489 -18.076 1.00 88.31 111 ALA A CA 1
ATOM 868 C C . ALA A 1 111 ? 4.310 4.189 -17.181 1.00 88.31 111 ALA A C 1
ATOM 870 O O . ALA A 1 111 ? 3.288 3.696 -17.659 1.00 88.31 111 ALA A O 1
ATOM 871 N N . PHE A 1 112 ? 4.417 4.482 -15.890 1.00 85.44 112 PHE A N 1
ATOM 872 C CA . PHE A 1 112 ? 3.316 4.324 -14.946 1.00 85.44 112 PHE A CA 1
ATOM 873 C C . PHE A 1 112 ? 3.407 5.387 -13.848 1.00 85.44 112 PHE A C 1
ATOM 875 O O . PHE A 1 112 ? 4.486 5.890 -13.543 1.00 85.44 112 PHE A O 1
ATOM 882 N N . ILE A 1 113 ? 2.253 5.766 -13.298 1.00 83.31 113 ILE A N 1
ATOM 883 C CA . ILE A 1 113 ? 2.110 6.821 -12.291 1.00 83.31 113 ILE A CA 1
ATOM 884 C C . ILE A 1 113 ? 1.513 6.175 -11.049 1.00 83.31 113 ILE A C 1
ATOM 886 O O . ILE A 1 113 ? 0.429 5.597 -11.117 1.00 83.31 113 ILE A O 1
ATOM 890 N N . VAL A 1 114 ? 2.219 6.275 -9.928 1.00 84.19 114 VAL A N 1
ATOM 891 C CA . VAL A 1 114 ? 1.812 5.692 -8.645 1.00 84.19 114 VAL A CA 1
ATOM 892 C C . VAL A 1 114 ? 1.944 6.719 -7.525 1.00 84.19 114 VAL A C 1
ATOM 894 O O . VAL A 1 114 ? 2.734 7.660 -7.652 1.00 84.19 114 VAL A O 1
ATOM 897 N N . PRO A 1 115 ? 1.187 6.565 -6.424 1.00 82.56 115 PRO A N 1
ATOM 898 C CA . PRO A 1 115 ? 1.421 7.338 -5.214 1.00 82.56 115 PRO A CA 1
ATOM 899 C C . PRO A 1 115 ? 2.871 7.175 -4.746 1.00 82.56 115 PRO A C 1
ATOM 901 O O . PRO A 1 115 ? 3.354 6.059 -4.574 1.00 82.56 115 PRO A O 1
ATOM 904 N N . GLY A 1 116 ? 3.553 8.294 -4.524 1.00 85.12 116 GLY A N 1
ATOM 905 C CA . GLY A 1 116 ? 4.931 8.318 -4.048 1.00 85.12 116 GLY A CA 1
ATOM 906 C C . GLY A 1 116 ? 5.100 9.314 -2.913 1.00 85.12 116 GLY A C 1
ATOM 907 O O . GLY A 1 116 ? 4.346 10.286 -2.811 1.00 85.12 116 GLY A O 1
ATOM 908 N N . THR A 1 117 ? 6.090 9.069 -2.063 1.00 87.44 117 THR A N 1
ATOM 909 C CA . THR A 1 117 ? 6.505 10.008 -1.017 1.00 87.44 117 THR A CA 1
ATOM 910 C C . THR A 1 117 ? 7.948 10.439 -1.228 1.00 87.44 117 THR A C 1
ATOM 912 O O . THR A 1 117 ? 8.724 9.753 -1.883 1.00 87.44 117 THR A O 1
ATOM 915 N N . GLN A 1 118 ? 8.316 11.592 -0.687 1.00 85.81 118 GLN A N 1
ATOM 916 C CA . GLN A 1 118 ? 9.681 12.090 -0.776 1.00 85.81 118 GLN A CA 1
ATOM 917 C C . GLN A 1 118 ? 10.577 11.397 0.258 1.00 85.81 118 GLN A C 1
ATOM 919 O O . GLN A 1 118 ? 10.131 11.090 1.366 1.00 85.81 118 GLN A O 1
ATOM 924 N N . ASP A 1 119 ? 11.842 11.163 -0.096 1.00 83.00 119 ASP A N 1
ATOM 925 C CA . ASP A 1 119 ? 12.805 10.527 0.803 1.00 83.00 119 ASP A CA 1
ATOM 926 C C . ASP A 1 119 ? 12.948 11.315 2.116 1.00 83.00 119 ASP A C 1
ATOM 928 O O . ASP A 1 119 ? 13.031 12.545 2.126 1.00 83.00 119 ASP A O 1
ATOM 932 N N . GLY A 1 120 ? 12.958 10.595 3.240 1.00 79.31 120 GLY A N 1
ATOM 933 C CA . GLY A 1 120 ? 13.108 11.172 4.579 1.00 79.31 120 GLY A CA 1
ATOM 934 C C . GLY A 1 120 ? 11.876 11.897 5.133 1.00 79.31 120 GLY A C 1
ATOM 935 O O . GLY A 1 120 ? 11.903 12.306 6.294 1.00 79.31 120 GLY A O 1
ATOM 936 N N . VAL A 1 121 ? 10.790 12.040 4.365 1.00 79.38 121 VAL A N 1
ATOM 937 C CA . VAL A 1 121 ? 9.532 12.609 4.870 1.00 79.38 121 VAL A CA 1
ATOM 938 C C . VAL A 1 121 ? 8.760 11.534 5.641 1.00 79.38 121 VAL A C 1
ATOM 940 O O . VAL A 1 121 ? 8.444 10.490 5.065 1.00 79.38 121 VAL A O 1
ATOM 943 N N . PRO A 1 122 ? 8.408 11.759 6.923 1.00 77.50 122 PRO A N 1
ATOM 944 C CA . PRO A 1 122 ? 7.568 10.824 7.662 1.00 77.50 122 PRO A CA 1
ATOM 945 C C . PRO A 1 122 ? 6.221 10.634 6.957 1.00 77.50 122 PRO A C 1
ATOM 947 O O . PRO A 1 122 ? 5.566 11.614 6.603 1.00 77.50 122 PRO A O 1
ATOM 950 N N . HIS A 1 123 ? 5.761 9.390 6.801 1.00 73.50 123 HIS A N 1
ATOM 951 C CA . HIS A 1 123 ? 4.505 9.101 6.092 1.00 73.50 123 HIS A CA 1
ATOM 952 C C . HIS A 1 123 ? 3.278 9.802 6.703 1.00 73.50 123 HIS A C 1
ATOM 954 O O . HIS A 1 123 ? 2.336 10.126 5.983 1.00 73.50 123 HIS A O 1
ATOM 960 N N . SER A 1 124 ? 3.305 10.107 8.004 1.00 69.81 124 SER A N 1
ATOM 961 C CA . SER A 1 124 ? 2.264 10.877 8.701 1.00 69.81 124 SER A CA 1
ATOM 962 C C . SER A 1 124 ? 2.161 12.345 8.259 1.00 69.81 124 SER A C 1
ATOM 964 O O . SER A 1 124 ? 1.174 13.004 8.561 1.00 69.81 124 SER A O 1
ATOM 966 N N . GLN A 1 125 ? 3.158 12.873 7.543 1.00 74.94 125 GLN A N 1
ATOM 967 C CA . GLN A 1 125 ? 3.172 14.247 7.022 1.00 74.94 125 GLN A CA 1
ATOM 968 C C . GLN A 1 125 ? 2.818 14.319 5.531 1.00 74.94 125 GLN A C 1
ATOM 970 O O . GLN A 1 125 ? 2.709 15.406 4.962 1.00 74.94 125 GLN A O 1
ATOM 975 N N . VAL A 1 126 ? 2.624 13.168 4.884 1.00 76.44 126 VAL A N 1
ATOM 976 C CA . VAL A 1 126 ? 2.216 13.096 3.481 1.00 76.44 126 VAL A CA 1
ATOM 977 C C . VAL A 1 126 ? 0.725 13.426 3.393 1.00 76.44 126 VAL A C 1
ATOM 979 O O . VAL A 1 126 ? -0.056 12.823 4.129 1.00 76.44 126 VAL A O 1
ATOM 982 N N . PRO A 1 127 ? 0.276 14.313 2.482 1.00 79.19 127 PRO A N 1
ATOM 983 C CA . PRO A 1 127 ? -1.137 14.684 2.378 1.00 79.19 127 PRO A CA 1
ATOM 984 C C . PRO A 1 127 ? -2.084 13.488 2.241 1.00 79.19 127 PRO A C 1
ATOM 986 O O . PRO A 1 127 ? -3.160 13.484 2.831 1.00 79.19 127 PRO A O 1
ATOM 989 N N . LEU A 1 128 ? -1.685 12.451 1.496 1.00 78.62 128 LEU A N 1
ATOM 990 C CA . LEU A 1 128 ? -2.456 11.212 1.405 1.00 78.62 128 LEU A CA 1
ATOM 991 C C . LEU A 1 128 ? -2.563 10.516 2.770 1.00 78.62 128 LEU A C 1
ATOM 993 O O . LEU A 1 128 ? -3.663 10.166 3.178 1.00 78.62 128 LEU A O 1
ATOM 997 N N . GLY A 1 129 ? -1.449 10.386 3.495 1.00 83.06 129 GLY A N 1
ATOM 998 C CA . GLY A 1 129 ? -1.423 9.783 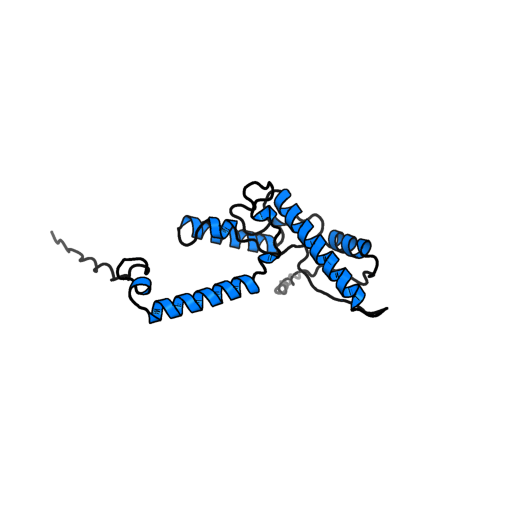4.827 1.00 83.06 129 GLY A CA 1
ATOM 999 C C . GLY A 1 129 ? -2.295 10.525 5.837 1.00 83.06 129 GLY A C 1
ATOM 1000 O O . GLY A 1 129 ? -3.085 9.900 6.532 1.00 83.06 129 GLY A O 1
ATOM 1001 N N . VAL A 1 130 ? -2.247 11.861 5.840 1.00 85.19 130 VAL A N 1
ATOM 1002 C CA . VAL A 1 130 ? -3.113 12.692 6.694 1.00 85.19 130 VAL A CA 1
ATOM 1003 C C . VAL A 1 130 ? -4.595 12.457 6.387 1.00 85.19 130 VAL A C 1
ATOM 1005 O O . VAL A 1 130 ? -5.397 12.313 7.306 1.00 85.19 130 VAL A O 1
ATOM 1008 N N . ASN A 1 131 ? -4.976 12.383 5.107 1.00 84.06 131 ASN A N 1
ATOM 1009 C CA . ASN A 1 131 ? -6.367 12.113 4.726 1.00 84.06 131 ASN A CA 1
ATOM 1010 C C . ASN A 1 131 ? -6.831 10.720 5.180 1.00 84.06 131 ASN A C 1
ATOM 1012 O O . ASN A 1 131 ? -7.960 10.577 5.649 1.00 84.06 131 ASN A O 1
ATOM 1016 N N . LEU A 1 132 ? -5.970 9.704 5.070 1.00 86.69 132 LEU A N 1
ATOM 1017 C CA . LEU A 1 132 ? -6.280 8.347 5.526 1.00 86.69 132 LEU A CA 1
ATOM 1018 C C . LEU A 1 132 ? -6.354 8.252 7.055 1.00 86.69 132 LEU A C 1
ATOM 1020 O O . LEU A 1 132 ? -7.235 7.568 7.575 1.00 86.69 132 LEU A O 1
ATOM 1024 N N . ASP A 1 133 ? -5.507 8.991 7.774 1.00 89.44 133 ASP A N 1
ATOM 1025 C CA . ASP A 1 133 ? -5.582 9.104 9.232 1.00 89.44 133 ASP A CA 1
ATOM 1026 C C . ASP A 1 133 ? -6.910 9.741 9.669 1.00 89.44 133 ASP A C 1
ATOM 1028 O O . ASP A 1 133 ? -7.563 9.224 10.576 1.00 89.44 133 ASP A O 1
ATOM 1032 N N . ILE A 1 134 ? -7.352 10.816 9.002 1.00 88.69 134 ILE A N 1
ATOM 1033 C CA . ILE A 1 134 ? -8.648 11.465 9.274 1.00 88.69 134 ILE A CA 1
ATOM 1034 C C . ILE A 1 134 ? -9.811 10.507 9.001 1.00 88.69 134 ILE A C 1
ATOM 1036 O O . ILE A 1 134 ? -10.744 10.426 9.805 1.00 88.69 134 ILE A O 1
ATOM 1040 N N . LEU A 1 135 ? -9.760 9.763 7.893 1.00 88.94 135 LEU A N 1
ATOM 1041 C CA . LEU A 1 135 ? -10.777 8.765 7.572 1.00 88.94 135 LEU A CA 1
ATOM 1042 C C . LEU A 1 135 ? -10.836 7.667 8.644 1.00 88.94 135 LEU A C 1
ATOM 1044 O O . LEU A 1 135 ? -11.919 7.363 9.139 1.00 88.94 135 LEU A O 1
ATOM 1048 N N . GLY A 1 136 ? -9.687 7.123 9.053 1.00 90.88 136 GLY A N 1
ATOM 1049 C CA . GLY A 1 136 ? -9.614 6.118 10.116 1.00 90.88 136 GLY A CA 1
ATOM 1050 C C . GLY A 1 136 ? -10.149 6.630 11.455 1.00 90.88 136 GLY A C 1
ATOM 1051 O O . GLY A 1 136 ? -10.905 5.929 12.122 1.00 90.88 136 GLY A O 1
ATOM 1052 N N . LEU A 1 137 ? -9.826 7.875 11.826 1.00 93.69 137 LEU A N 1
ATOM 1053 C CA . LEU A 1 137 ? -10.372 8.515 13.029 1.00 93.69 137 LEU A CA 1
ATOM 1054 C C . LEU A 1 137 ? -11.896 8.669 12.955 1.00 93.69 137 LEU A C 1
ATOM 1056 O O . LEU A 1 137 ? -12.582 8.338 13.918 1.00 93.69 137 LEU A O 1
ATOM 1060 N N . SER A 1 138 ? -12.423 9.096 11.805 1.00 91.38 138 SER A N 1
ATOM 1061 C CA . SER A 1 138 ? -13.870 9.249 11.595 1.00 91.38 138 SER A CA 1
ATOM 1062 C C . SER A 1 138 ? -14.604 7.913 11.750 1.00 91.38 138 SER A C 1
ATOM 1064 O O . SER A 1 138 ? -15.647 7.849 12.396 1.00 91.38 138 SER A O 1
ATOM 1066 N N . LEU A 1 139 ? -14.039 6.826 11.211 1.00 89.50 139 LEU A N 1
ATOM 1067 C CA . LEU A 1 139 ? -14.588 5.476 11.376 1.00 89.50 139 LEU A CA 1
ATOM 1068 C C . LEU A 1 139 ? -14.546 5.019 12.840 1.00 89.50 139 LEU A C 1
ATOM 1070 O O . LEU A 1 139 ? -15.518 4.456 13.338 1.00 89.50 139 LEU A O 1
ATOM 1074 N N . MET A 1 140 ? -13.461 5.310 13.558 1.00 94.56 140 MET A N 1
ATOM 1075 C CA . MET A 1 140 ? -13.377 5.010 14.988 1.00 94.56 140 MET A CA 1
ATOM 1076 C C . MET A 1 140 ? -14.390 5.798 15.823 1.00 94.56 140 MET A C 1
ATOM 1078 O O . MET A 1 140 ? -14.916 5.261 16.794 1.00 94.56 140 MET A O 1
ATOM 1082 N N . ASP A 1 141 ? -14.693 7.045 15.468 1.00 94.56 141 ASP A N 1
ATOM 1083 C CA . ASP A 1 141 ? -15.729 7.818 16.157 1.00 94.56 141 ASP A CA 1
ATOM 1084 C C . ASP A 1 141 ? -17.126 7.237 15.896 1.00 94.56 141 ASP A C 1
ATOM 1086 O O . ASP A 1 141 ? -17.886 7.034 16.843 1.00 94.56 141 ASP A O 1
ATOM 1090 N N . MET A 1 142 ? -17.419 6.814 14.660 1.00 91.75 142 MET A N 1
ATOM 1091 C CA . MET A 1 142 ? -18.642 6.056 14.357 1.00 91.75 142 MET A CA 1
ATOM 1092 C C . MET A 1 142 ? -18.736 4.744 15.154 1.00 91.75 142 MET A C 1
ATOM 1094 O O . MET A 1 142 ? -19.829 4.354 15.569 1.00 91.75 142 MET A O 1
ATOM 1098 N N . ALA A 1 143 ? -17.610 4.061 15.387 1.00 92.06 143 ALA A N 1
ATOM 1099 C CA . ALA A 1 143 ? -17.573 2.854 16.210 1.00 92.06 143 ALA A CA 1
ATOM 1100 C C . ALA A 1 143 ? -17.885 3.154 17.687 1.00 92.06 143 ALA A C 1
ATOM 1102 O O . ALA A 1 143 ? -18.664 2.435 18.313 1.00 92.06 143 ALA A O 1
ATOM 1103 N N . LYS A 1 144 ? -17.349 4.253 18.236 1.00 95.31 144 LYS A N 1
ATOM 1104 C CA . LYS A 1 144 ? -17.654 4.711 19.607 1.00 95.31 144 LYS A CA 1
ATOM 1105 C C . LYS A 1 144 ? -19.118 5.111 19.779 1.00 95.31 144 LYS A C 1
ATOM 1107 O O . LYS A 1 144 ? -19.682 4.901 20.849 1.00 95.31 144 LYS A O 1
ATOM 1112 N N . GLU A 1 145 ? -19.732 5.667 18.737 1.00 94.06 145 GLU A N 1
ATOM 1113 C CA . GLU A 1 145 ? -21.165 5.984 18.701 1.00 94.06 145 GLU A CA 1
ATOM 1114 C C . GLU A 1 145 ? -22.054 4.742 18.492 1.00 94.06 145 GLU A C 1
ATOM 1116 O O . GLU A 1 145 ? -23.278 4.838 18.551 1.00 94.06 145 GLU A O 1
ATOM 1121 N N . GLY A 1 146 ? -21.461 3.562 18.272 1.00 86.81 146 GLY A N 1
ATOM 1122 C CA . GLY A 1 146 ? -22.183 2.306 18.070 1.00 86.81 146 GLY A CA 1
ATOM 1123 C C . GLY A 1 146 ? -22.836 2.169 16.692 1.00 86.81 146 GLY A C 1
ATOM 1124 O O . GLY A 1 146 ? -23.664 1.279 16.501 1.00 86.81 146 GLY A O 1
ATOM 1125 N N . ILE A 1 147 ? -22.477 3.030 15.732 1.00 92.44 147 ILE A N 1
ATOM 1126 C CA . ILE A 1 147 ? -22.995 2.995 14.355 1.00 92.44 147 ILE A CA 1
ATOM 1127 C C . ILE A 1 147 ? -22.387 1.815 13.583 1.00 92.44 147 ILE A C 1
ATOM 1129 O O . ILE A 1 147 ? -23.072 1.164 12.794 1.00 92.44 147 ILE A O 1
ATOM 1133 N N . ILE A 1 148 ? -21.107 1.529 13.826 1.00 90.12 148 ILE A N 1
ATOM 1134 C CA . ILE A 1 148 ? -20.377 0.374 13.285 1.00 90.12 148 ILE A CA 1
ATOM 1135 C C . ILE A 1 148 ? -19.665 -0.372 14.417 1.00 90.12 148 ILE A C 1
ATOM 1137 O O . ILE A 1 148 ? -19.567 0.138 15.534 1.00 90.12 148 ILE A O 1
ATOM 1141 N N . LYS A 1 149 ? -19.161 -1.582 14.157 1.00 92.06 149 LYS A N 1
ATOM 1142 C CA . LYS A 1 149 ? -18.357 -2.307 15.150 1.00 92.06 149 LYS A CA 1
ATOM 1143 C C . LYS A 1 149 ? -16.898 -1.877 15.048 1.00 92.06 149 LYS A C 1
ATOM 1145 O O . LYS A 1 149 ? -16.374 -1.744 13.948 1.00 92.06 149 LYS A O 1
ATOM 1150 N N . GLU A 1 150 ? -16.215 -1.760 16.184 1.00 93.94 150 GLU A N 1
ATOM 1151 C CA . GLU A 1 150 ? -14.759 -1.528 16.220 1.00 93.94 150 GLU A CA 1
ATOM 1152 C C . GLU A 1 150 ? -14.000 -2.611 15.438 1.00 93.94 150 GLU A C 1
ATOM 1154 O O . GLU A 1 150 ? -13.120 -2.290 14.649 1.00 93.94 150 GLU A O 1
ATOM 1159 N N . SER A 1 151 ? -14.441 -3.872 15.532 1.00 92.00 151 SER A N 1
ATOM 1160 C CA . SER A 1 151 ? -13.869 -4.989 14.767 1.00 92.00 151 SER A CA 1
ATOM 1161 C C . SER A 1 151 ? -13.922 -4.789 13.250 1.00 92.00 151 SER A C 1
ATOM 1163 O O . SER A 1 151 ? -13.072 -5.310 12.533 1.00 92.00 151 SER A O 1
ATOM 1165 N N . ASP A 1 152 ? -14.922 -4.056 12.748 1.00 90.44 152 ASP A N 1
ATOM 1166 C CA . ASP A 1 152 ? -15.024 -3.765 11.317 1.00 90.44 152 ASP A CA 1
ATOM 1167 C C . ASP A 1 152 ? -13.925 -2.770 10.912 1.00 90.44 152 ASP A C 1
ATOM 1169 O O . ASP A 1 152 ? -13.314 -2.935 9.856 1.00 90.44 152 ASP A O 1
ATOM 1173 N N . VAL A 1 153 ? -13.608 -1.799 11.779 1.00 91.62 153 VAL A N 1
ATOM 1174 C CA . VAL A 1 153 ? -12.489 -0.862 11.589 1.00 91.62 153 VAL A CA 1
ATOM 1175 C C . VAL A 1 153 ? -11.147 -1.582 11.706 1.00 91.62 153 VAL A C 1
ATOM 1177 O O . VAL A 1 153 ? -10.311 -1.415 10.826 1.00 91.62 153 VAL A O 1
ATOM 1180 N N . ASP A 1 154 ? -10.968 -2.429 12.724 1.00 92.44 154 ASP A N 1
ATOM 1181 C CA . ASP A 1 154 ? -9.743 -3.218 12.934 1.00 92.44 154 ASP A CA 1
ATOM 1182 C C . ASP A 1 154 ? -9.430 -4.140 11.742 1.00 92.44 154 ASP A C 1
ATOM 1184 O O . ASP A 1 154 ? -8.269 -4.388 11.413 1.00 92.44 154 ASP A O 1
ATOM 1188 N N . SER A 1 155 ? -10.469 -4.658 11.079 1.00 89.88 155 SER A N 1
ATOM 1189 C CA . SER A 1 155 ? -10.324 -5.531 9.909 1.00 89.88 155 SER A CA 1
ATOM 1190 C C . SER A 1 155 ? -10.064 -4.779 8.600 1.00 89.88 155 SER A C 1
ATOM 1192 O O . SER A 1 155 ? -9.600 -5.372 7.620 1.00 89.88 155 SER A O 1
ATOM 1194 N N . LEU A 1 156 ? -10.361 -3.479 8.555 1.00 90.00 156 LEU A N 1
ATOM 1195 C CA . LEU A 1 156 ? -10.243 -2.676 7.350 1.00 90.00 156 LEU A CA 1
ATOM 1196 C C . LEU A 1 156 ? -8.821 -2.143 7.222 1.00 90.00 156 LEU A C 1
ATOM 1198 O O . LEU A 1 156 ? -8.412 -1.273 7.970 1.00 90.00 156 LEU A O 1
ATOM 1202 N N . ASN A 1 157 ? -8.088 -2.602 6.212 1.00 90.75 157 ASN A N 1
ATOM 1203 C CA . ASN A 1 157 ? -6.780 -2.064 5.852 1.00 90.75 157 ASN A CA 1
ATOM 1204 C C . ASN A 1 157 ? -6.795 -1.666 4.373 1.00 90.75 157 ASN A C 1
ATOM 1206 O O . ASN A 1 157 ? -7.241 -2.433 3.521 1.00 90.75 157 ASN A O 1
ATOM 1210 N N . LEU A 1 158 ? -6.352 -0.453 4.052 1.00 88.44 158 LEU A N 1
ATOM 1211 C CA . LEU A 1 158 ? -6.321 0.031 2.674 1.00 88.44 158 LEU A CA 1
ATOM 1212 C C . LEU A 1 158 ? -5.017 -0.410 2.007 1.00 88.44 158 LEU A C 1
ATOM 1214 O O . LEU A 1 158 ? -3.967 -0.029 2.509 1.00 88.44 158 LEU A O 1
ATOM 1218 N N . PRO A 1 159 ? -5.036 -1.136 0.873 1.00 86.88 159 PRO A N 1
ATOM 1219 C CA . PRO A 1 159 ? -3.845 -1.709 0.230 1.00 86.88 159 PRO A CA 1
ATOM 1220 C C . PRO A 1 159 ? -3.049 -0.652 -0.558 1.00 86.88 159 PRO A C 1
ATOM 1222 O O . PRO A 1 159 ? -2.779 -0.797 -1.749 1.00 86.88 159 PRO A O 1
ATOM 1225 N N . ILE A 1 160 ? -2.721 0.460 0.091 1.00 84.94 160 ILE A N 1
ATOM 1226 C CA . ILE A 1 160 ? -2.023 1.595 -0.498 1.00 84.94 160 ILE A CA 1
ATOM 1227 C C . ILE A 1 160 ? -0.694 1.736 0.232 1.00 84.94 160 ILE A C 1
ATOM 1229 O O . ILE A 1 160 ? -0.651 1.837 1.452 1.00 84.94 160 ILE A O 1
ATOM 1233 N N . TYR A 1 161 ? 0.398 1.757 -0.522 1.00 88.44 161 TYR A N 1
ATOM 1234 C CA . TYR A 1 161 ? 1.723 2.080 -0.011 1.00 88.44 161 TYR A CA 1
ATOM 1235 C C . TYR A 1 161 ? 2.308 3.215 -0.843 1.00 88.44 161 TYR A C 1
ATOM 1237 O O . TYR A 1 161 ? 2.164 3.234 -2.066 1.00 88.44 161 TYR A O 1
ATOM 1245 N N . THR A 1 162 ? 2.946 4.176 -0.177 1.00 88.62 162 THR A N 1
ATOM 1246 C CA . THR A 1 162 ? 3.622 5.297 -0.843 1.00 88.62 162 THR A CA 1
ATOM 1247 C C . THR A 1 162 ? 5.122 5.071 -0.797 1.00 88.62 162 THR A C 1
ATOM 1249 O O . THR A 1 162 ? 5.767 5.373 0.204 1.00 88.62 162 THR A O 1
ATOM 1252 N N . ALA A 1 163 ? 5.670 4.522 -1.879 1.00 90.06 163 ALA A N 1
ATOM 1253 C CA . ALA A 1 163 ? 7.098 4.260 -1.976 1.00 90.06 163 ALA A CA 1
ATOM 1254 C C . ALA A 1 163 ? 7.890 5.541 -2.226 1.00 90.06 163 ALA A C 1
ATOM 1256 O O . ALA A 1 163 ? 7.395 6.490 -2.850 1.00 90.06 163 ALA A O 1
ATOM 1257 N N . THR A 1 164 ? 9.134 5.558 -1.762 1.00 92.38 164 THR A N 1
ATOM 1258 C CA . THR A 1 164 ? 10.063 6.630 -2.115 1.00 92.38 164 THR A CA 1
A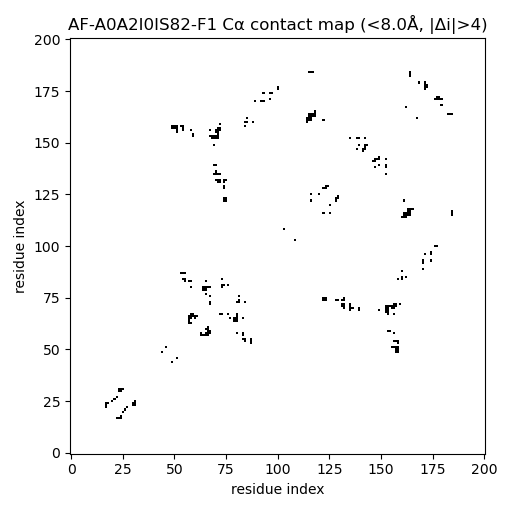TOM 1259 C C . THR A 1 164 ? 10.729 6.374 -3.474 1.00 92.38 164 THR A C 1
ATOM 1261 O O . THR A 1 164 ? 10.798 5.223 -3.924 1.00 92.38 164 THR A O 1
ATOM 1264 N N . PRO A 1 165 ? 11.260 7.410 -4.153 1.00 93.19 165 PRO A N 1
ATOM 1265 C CA . PRO A 1 165 ? 12.092 7.226 -5.338 1.00 93.19 165 PRO A CA 1
ATOM 1266 C C . PRO A 1 165 ? 13.274 6.284 -5.095 1.00 93.19 165 PRO A C 1
ATOM 1268 O O . PRO A 1 165 ? 13.598 5.479 -5.968 1.00 93.19 165 PRO A O 1
ATOM 1271 N N . GLN A 1 166 ? 13.889 6.338 -3.908 1.00 94.31 166 GLN A N 1
ATOM 1272 C CA . GLN A 1 166 ? 14.960 5.416 -3.540 1.00 94.31 166 GLN A CA 1
ATOM 1273 C C . GLN A 1 166 ? 14.466 3.962 -3.513 1.00 94.31 166 GLN A C 1
ATOM 1275 O O . GLN A 1 166 ? 15.066 3.108 -4.163 1.00 94.31 166 GLN A O 1
ATOM 1280 N N . GLU A 1 167 ? 13.351 3.681 -2.834 1.00 94.50 167 GLU A N 1
ATOM 1281 C CA . GLU A 1 167 ? 12.779 2.327 -2.768 1.00 94.50 167 GLU A CA 1
ATOM 1282 C C . GLU A 1 167 ? 12.412 1.793 -4.160 1.00 94.50 167 GLU A C 1
ATOM 1284 O O . GLU A 1 167 ? 12.694 0.642 -4.495 1.00 94.50 167 GLU A O 1
ATOM 1289 N N . MET A 1 168 ? 11.832 2.645 -5.009 1.00 94.12 168 MET A N 1
ATOM 1290 C CA . MET A 1 168 ? 11.514 2.298 -6.396 1.00 94.12 168 MET A CA 1
ATOM 1291 C C . MET A 1 168 ? 12.767 2.032 -7.235 1.00 94.12 168 MET A C 1
ATOM 1293 O O . MET A 1 168 ? 12.784 1.100 -8.039 1.00 94.12 168 MET A O 1
ATOM 1297 N N . THR A 1 169 ? 13.823 2.818 -7.036 1.00 95.25 169 THR A N 1
ATOM 1298 C CA . THR A 1 169 ? 15.110 2.626 -7.715 1.00 95.25 169 THR A CA 1
ATOM 1299 C C . THR A 1 169 ? 15.746 1.297 -7.318 1.00 95.25 169 THR A C 1
ATOM 1301 O O . THR A 1 169 ? 16.193 0.540 -8.178 1.00 95.25 169 THR A O 1
ATOM 1304 N N . GLU A 1 170 ? 15.735 0.965 -6.026 1.00 96.06 170 GLU A N 1
ATOM 1305 C CA . GLU A 1 170 ? 16.224 -0.320 -5.519 1.00 96.06 170 GLU A CA 1
ATOM 1306 C C . GLU A 1 170 ? 15.449 -1.503 -6.122 1.00 96.06 170 GLU A C 1
ATOM 1308 O O . GLU A 1 170 ? 16.064 -2.495 -6.524 1.00 96.06 170 GLU A O 1
ATOM 1313 N N . LEU A 1 171 ? 14.122 -1.394 -6.256 1.00 95.44 171 LEU A N 1
ATOM 1314 C CA . LEU A 1 171 ? 13.279 -2.424 -6.876 1.00 95.44 171 LEU A CA 1
ATOM 1315 C C . LEU A 1 171 ? 13.633 -2.673 -8.346 1.00 95.44 171 LEU A C 1
ATOM 1317 O O . LEU A 1 171 ? 13.781 -3.829 -8.749 1.00 95.44 171 LEU A O 1
ATOM 1321 N N . VAL A 1 172 ? 13.791 -1.607 -9.135 1.00 94.56 172 VAL A N 1
ATOM 1322 C CA . VAL A 1 172 ? 14.147 -1.711 -10.559 1.00 94.56 172 VAL A CA 1
ATOM 1323 C C . VAL A 1 172 ? 15.552 -2.290 -10.722 1.00 94.56 172 VAL A C 1
ATOM 1325 O O . VAL A 1 172 ? 15.733 -3.261 -11.457 1.00 94.56 172 VAL A O 1
ATOM 1328 N N . ASN A 1 173 ? 16.526 -1.782 -9.961 1.00 95.50 173 ASN A N 1
ATOM 1329 C CA . ASN A 1 173 ? 17.904 -2.273 -10.000 1.00 95.50 173 ASN A CA 1
ATOM 1330 C C . ASN A 1 173 ? 18.004 -3.750 -9.593 1.00 95.50 173 ASN A C 1
ATOM 1332 O O . ASN A 1 173 ? 18.778 -4.503 -10.178 1.00 95.50 173 ASN A O 1
ATOM 1336 N N . THR A 1 174 ? 17.206 -4.181 -8.612 1.00 95.06 174 THR A N 1
ATOM 1337 C CA . THR A 1 174 ? 17.158 -5.587 -8.181 1.00 95.06 174 THR A CA 1
ATOM 1338 C C . THR A 1 174 ? 16.546 -6.495 -9.251 1.00 95.06 174 THR A C 1
ATOM 1340 O O . THR A 1 174 ? 16.952 -7.649 -9.375 1.00 95.06 174 THR A O 1
ATOM 1343 N N . ASN A 1 175 ? 15.568 -6.007 -10.021 1.00 93.62 175 ASN A N 1
ATOM 1344 C CA . ASN A 1 175 ? 14.994 -6.754 -11.142 1.00 93.62 175 ASN A CA 1
ATOM 1345 C C . ASN A 1 175 ? 15.983 -6.877 -12.319 1.00 93.62 175 ASN A C 1
ATOM 1347 O O . ASN A 1 175 ? 16.061 -7.937 -12.936 1.00 93.62 175 ASN A O 1
ATOM 1351 N N . GLY A 1 176 ? 16.738 -5.815 -12.617 1.00 93.75 176 GLY A N 1
ATOM 1352 C CA . GLY A 1 176 ? 17.849 -5.833 -13.576 1.00 93.75 176 GLY A CA 1
ATOM 1353 C C . GLY A 1 176 ? 17.459 -6.002 -15.050 1.00 93.75 176 GLY A C 1
ATOM 1354 O O . GLY A 1 176 ? 18.339 -6.186 -15.885 1.00 93.75 176 GLY A O 1
ATOM 1355 N N . CYS A 1 177 ? 16.165 -5.966 -15.382 1.00 94.44 177 CYS A N 1
ATOM 1356 C CA . CYS A 1 177 ? 15.670 -6.089 -16.760 1.00 94.44 177 CYS A CA 1
ATOM 1357 C C . CYS A 1 177 ? 15.123 -4.771 -17.332 1.00 94.44 177 CYS A C 1
ATOM 1359 O O . CYS A 1 177 ? 14.722 -4.736 -18.493 1.00 94.44 177 CYS A O 1
ATOM 1361 N N . PHE A 1 178 ? 15.090 -3.708 -16.527 1.00 94.50 178 PHE A N 1
ATOM 1362 C CA . PHE A 1 178 ? 14.650 -2.377 -16.930 1.00 94.50 178 PHE A CA 1
ATOM 1363 C C . PHE A 1 178 ? 15.677 -1.331 -16.516 1.00 94.50 178 PHE A C 1
ATOM 1365 O O . PHE A 1 178 ? 16.219 -1.401 -15.413 1.00 94.50 178 PHE A O 1
ATOM 1372 N N . ASP A 1 179 ? 15.848 -0.326 -17.369 1.00 95.31 179 ASP A N 1
ATOM 1373 C CA . ASP A 1 179 ? 16.591 0.891 -17.066 1.00 95.31 179 ASP A CA 1
ATOM 1374 C C . ASP A 1 179 ? 15.619 2.028 -16.712 1.00 95.31 179 ASP A C 1
ATOM 1376 O O . ASP A 1 179 ? 14.509 2.125 -17.247 1.00 95.31 179 ASP A O 1
ATOM 1380 N N . ILE A 1 180 ? 16.023 2.901 -15.785 1.00 96.50 180 ILE A N 1
ATOM 1381 C CA . ILE A 1 180 ? 15.232 4.074 -15.398 1.00 96.50 180 ILE A CA 1
ATOM 1382 C C . ILE A 1 180 ? 15.602 5.238 -16.315 1.00 96.50 180 ILE A C 1
ATOM 1384 O O . ILE A 1 180 ? 16.603 5.915 -16.098 1.00 96.50 180 ILE A O 1
ATOM 1388 N N . GLU A 1 181 ? 14.745 5.520 -17.293 1.00 95.94 181 GLU A N 1
ATOM 1389 C CA . GLU A 1 181 ? 14.898 6.699 -18.159 1.00 95.94 181 GLU A CA 1
ATOM 1390 C C . GLU A 1 181 ? 14.561 8.007 -17.426 1.00 95.94 181 GLU A C 1
ATOM 1392 O O . GLU A 1 181 ? 15.200 9.041 -17.621 1.00 95.94 181 GLU A O 1
ATOM 1397 N N . ARG A 1 182 ? 13.526 7.985 -16.577 1.00 94.31 182 ARG A N 1
ATOM 1398 C CA . ARG A 1 182 ? 13.061 9.155 -15.822 1.00 94.31 182 ARG A CA 1
ATOM 1399 C C . ARG A 1 182 ? 12.248 8.729 -14.606 1.00 94.31 182 ARG A C 1
ATOM 1401 O O . ARG A 1 182 ? 11.368 7.881 -14.717 1.00 94.31 182 ARG A O 1
ATOM 1408 N N . MET A 1 183 ? 12.486 9.377 -13.468 1.00 94.00 183 MET A N 1
ATOM 1409 C CA . MET A 1 183 ? 11.686 9.216 -12.254 1.00 94.00 183 MET A CA 1
ATOM 1410 C C . MET A 1 183 ? 11.527 10.567 -11.565 1.00 94.00 183 MET A C 1
ATOM 1412 O O . MET A 1 183 ? 12.512 11.232 -11.259 1.00 94.00 183 MET A O 1
ATOM 1416 N N . GLU A 1 184 ? 10.283 10.983 -11.342 1.00 90.94 184 GLU A N 1
ATOM 1417 C CA . GLU A 1 184 ? 9.970 12.288 -10.765 1.00 90.94 184 GLU A CA 1
ATOM 1418 C C . GLU A 1 184 ? 8.743 12.210 -9.859 1.00 90.94 184 GLU A C 1
ATOM 1420 O O . GLU A 1 184 ? 7.758 11.545 -10.181 1.00 90.94 184 GLU A O 1
ATOM 1425 N N . LEU A 1 185 ? 8.781 12.951 -8.750 1.00 87.19 185 LEU A N 1
ATOM 1426 C CA . LEU A 1 185 ? 7.608 13.201 -7.920 1.00 87.19 185 LEU A CA 1
ATOM 1427 C C . LEU A 1 185 ? 6.906 14.466 -8.415 1.00 87.19 185 LEU A C 1
ATOM 1429 O O . LEU A 1 185 ? 7.473 15.560 -8.397 1.00 87.19 185 LEU A O 1
ATOM 1433 N N . THR A 1 186 ? 5.652 14.339 -8.838 1.00 78.75 186 THR A N 1
ATOM 1434 C CA . THR A 1 186 ? 4.846 15.494 -9.238 1.00 78.75 186 THR A CA 1
ATOM 1435 C C . THR A 1 186 ? 4.239 16.165 -8.012 1.00 78.75 186 THR A C 1
ATOM 1437 O O . THR A 1 186 ? 3.410 15.570 -7.323 1.00 78.75 186 THR A O 1
ATOM 1440 N N . ALA A 1 187 ? 4.594 17.425 -7.756 1.00 67.44 187 ALA A N 1
ATOM 1441 C CA . ALA A 1 187 ? 3.879 18.234 -6.775 1.00 67.44 187 ALA A CA 1
ATOM 1442 C C . ALA A 1 187 ? 2.431 18.467 -7.243 1.00 67.44 187 ALA A C 1
ATOM 1444 O O . ALA A 1 187 ? 2.196 18.804 -8.408 1.00 67.44 187 ALA A O 1
ATOM 1445 N N . SER A 1 188 ? 1.458 18.339 -6.335 1.00 57.06 188 SER A N 1
ATOM 1446 C CA . SER A 1 188 ? 0.102 18.834 -6.596 1.00 57.06 188 SER A CA 1
ATOM 1447 C C . SER A 1 188 ? 0.205 20.339 -6.857 1.00 57.06 188 SER A C 1
ATOM 1449 O O . SER A 1 188 ? 0.770 21.066 -6.036 1.00 57.06 188 SER A O 1
ATOM 1451 N N . ARG A 1 189 ? -0.222 20.803 -8.040 1.00 43.34 189 ARG A N 1
ATOM 1452 C CA . ARG A 1 189 ? -0.053 22.205 -8.460 1.00 43.34 189 ARG A CA 1
ATOM 1453 C C . ARG A 1 189 ? -0.578 23.134 -7.362 1.00 43.34 189 ARG A C 1
ATOM 1455 O O . ARG A 1 189 ? -1.740 23.027 -6.978 1.00 43.34 189 ARG A O 1
ATOM 1462 N N . LYS A 1 190 ? 0.245 24.086 -6.906 1.00 48.50 190 LYS A N 1
ATOM 1463 C CA . LYS A 1 190 ? -0.271 25.251 -6.177 1.00 48.50 190 LYS A CA 1
ATOM 1464 C C . LYS A 1 190 ? -1.252 25.975 -7.104 1.00 48.50 190 LYS A C 1
ATOM 1466 O O . LYS A 1 190 ? -0.937 26.197 -8.275 1.00 48.50 190 LYS A O 1
ATOM 1471 N N . SER A 1 191 ? -2.439 26.303 -6.600 1.00 42.31 191 SER A N 1
ATOM 1472 C CA . SER A 1 191 ? -3.360 27.228 -7.266 1.00 42.31 191 SER A CA 1
ATOM 1473 C C . SER A 1 191 ? -2.616 28.520 -7.642 1.00 42.31 191 SER A C 1
ATOM 1475 O O . SER A 1 191 ? -1.719 28.915 -6.893 1.00 42.31 191 SER A O 1
ATOM 1477 N N . PRO A 1 192 ? -2.929 29.166 -8.783 1.00 50.06 192 PRO A N 1
ATOM 1478 C CA . PRO A 1 192 ? -2.165 30.319 -9.248 1.00 50.06 192 PRO A CA 1
ATOM 1479 C C . PRO A 1 192 ? -2.242 31.446 -8.217 1.00 50.06 192 PRO A C 1
ATOM 1481 O O . PRO A 1 192 ? -3.340 31.832 -7.817 1.00 50.06 192 PRO A O 1
ATOM 1484 N N . ASP A 1 193 ? -1.083 31.956 -7.798 1.00 49.19 193 ASP A N 1
ATOM 1485 C CA . ASP A 1 193 ? -0.979 33.141 -6.948 1.00 49.19 193 ASP A CA 1
ATOM 1486 C C . ASP A 1 193 ? -1.780 34.298 -7.560 1.00 49.19 193 ASP A C 1
ATOM 1488 O O . ASP A 1 193 ? -1.560 34.712 -8.704 1.00 49.19 193 ASP A O 1
ATOM 1492 N N . GLY A 1 194 ? -2.713 34.834 -6.774 1.00 42.34 194 GLY A N 1
ATOM 1493 C CA . GLY A 1 194 ? -3.390 36.086 -7.068 1.00 42.34 194 GLY A CA 1
ATOM 1494 C C . GLY A 1 194 ? -2.395 37.243 -7.001 1.00 42.34 194 GLY A C 1
ATOM 1495 O O . GLY A 1 194 ? -2.001 37.665 -5.923 1.00 42.34 194 GLY A O 1
ATOM 1496 N N . SER A 1 195 ? -1.993 37.718 -8.179 1.00 42.59 195 SER A N 1
ATOM 1497 C CA . SER A 1 195 ? -1.537 39.074 -8.515 1.00 42.59 195 SER A CA 1
ATOM 1498 C C . SER A 1 195 ? -0.896 39.932 -7.408 1.00 42.59 195 SER A C 1
ATOM 1500 O O . SER A 1 195 ? -1.572 40.510 -6.558 1.00 42.59 195 SER A O 1
ATOM 1502 N N . ASN A 1 196 ? 0.415 40.135 -7.575 1.00 37.75 196 ASN A N 1
ATOM 1503 C CA . ASN A 1 196 ? 1.235 41.241 -7.077 1.00 37.75 196 ASN A CA 1
ATOM 1504 C C . ASN A 1 196 ? 0.479 42.566 -6.857 1.00 37.75 196 ASN A C 1
ATOM 1506 O O . ASN A 1 196 ? 0.068 43.228 -7.813 1.00 37.75 196 ASN A O 1
ATOM 1510 N N . GLY A 1 197 ? 0.448 43.027 -5.605 1.00 34.75 197 GLY A N 1
ATOM 1511 C CA . GLY A 1 197 ? 0.314 44.445 -5.287 1.00 34.75 197 GLY A CA 1
ATOM 1512 C C . GLY A 1 197 ? 1.606 45.174 -5.658 1.00 34.75 197 GLY A C 1
ATOM 1513 O O . GLY A 1 197 ? 2.646 44.988 -5.028 1.00 34.75 197 GLY A O 1
ATOM 1514 N N . ALA A 1 198 ? 1.551 45.985 -6.710 1.00 41.88 198 ALA A N 1
ATOM 1515 C CA . ALA A 1 198 ? 2.632 46.880 -7.083 1.00 41.88 198 ALA A CA 1
ATOM 1516 C C . ALA A 1 198 ? 2.771 48.003 -6.041 1.00 41.88 198 ALA A C 1
ATOM 1518 O O . ALA A 1 198 ? 1.917 48.879 -5.955 1.00 41.88 198 ALA A O 1
ATOM 1519 N N . SER A 1 199 ? 3.884 48.016 -5.309 1.00 43.38 199 SER A N 1
ATOM 1520 C CA . SER A 1 199 ? 4.437 49.242 -4.731 1.00 43.38 199 SER A CA 1
ATOM 1521 C C . SER A 1 199 ? 5.612 49.674 -5.600 1.00 43.38 199 SER A C 1
ATOM 1523 O O . SER A 1 199 ? 6.675 49.053 -5.571 1.00 43.38 199 SER A O 1
ATOM 1525 N N . ARG A 1 200 ? 5.435 50.744 -6.378 1.00 42.00 200 ARG A N 1
ATOM 1526 C CA . ARG A 1 200 ? 6.556 51.582 -6.813 1.00 42.00 200 ARG A CA 1
ATOM 1527 C C . ARG A 1 200 ? 6.468 52.900 -6.056 1.00 42.00 200 ARG A C 1
ATOM 1529 O O . ARG A 1 200 ? 5.401 53.504 -5.999 1.00 42.00 200 ARG A O 1
ATOM 1536 N N . LYS A 1 201 ? 7.598 53.242 -5.438 1.00 43.69 201 LYS A N 1
ATOM 1537 C CA . LYS A 1 201 ? 7.929 54.579 -4.949 1.00 43.69 201 LYS A CA 1
ATOM 1538 C C . LYS A 1 201 ? 7.847 55.603 -6.075 1.00 43.69 201 LYS A C 1
ATOM 1540 O O . LYS A 1 201 ? 8.110 55.198 -7.232 1.00 43.69 201 LYS A O 1
#

Sequence (201 aa):
MRNSSVTEPPESYLMNAGDGSYSYNKNSYFQRAATSTAKEKIDEAIATVLDIKRVPKELLDEGSPAWNKGKIHYTSTPKEVGDAYKSQFTKDMRDFFNARVQEIVSGGIMAFIVPGTQDGVPHSQVPLGVNLDILGLSLMDMAKEGIIKESDVDSLNLPIYTATPQEMTELVNTNGCFDIERMELTASRKSPDGSNGASRK

Mean predicted aligned error: 13.31 Å

Secondary structure (DSSP, 8-state):
-------PPPPP-PPP-S-STT-HHHH-HHHHHHHHHHHHHHHHHHHHHS-GGGS-GGGS-TTSTT--TT-SSSTTS-HHHHHHHHHHHHHHHHHHHHHHHHHSPTT--------B--TT--GGGSHHHHHH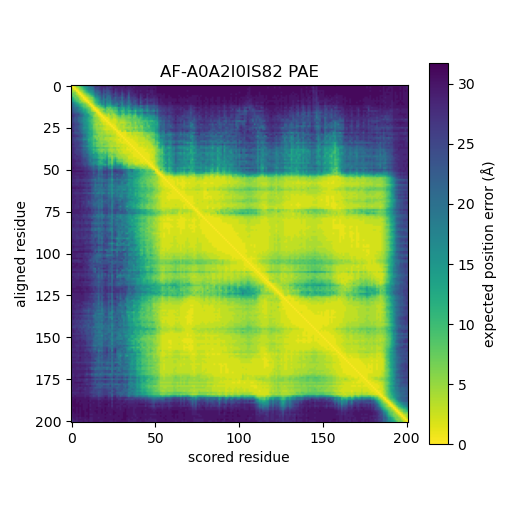HHHHHHHHHHHHTTSS-HHHHHH-------B-HHHHHHHHHHH-S---S---PPPPPPPPP--------

InterPro domains:
  IPR005299 SAM dependent carboxyl methyltransferase [PF03492] (54-192)
  IPR005299 SAM dependent carboxyl methyltransferase [PTHR31009] (54-188)
  IPR029063 S-adenosyl-L-methionine-dependent methyltransferase superfamily [G3DSA:3.40.50.150] (23-191)
  IPR029063 S-adenosyl-L-methionine-dependent methyltransferase superfamily [SSF53335] (11-188)

Radius of gyration: 25.88 Å; Cα contacts (8 Å, |Δi|>4): 173; chains: 1; bounding box: 69×66×65 Å

Solvent-accessible surface area (backbone atoms only — not comparable to full-atom values): 12508 Å² total; per-residue (Å²): 142,83,86,80,81,79,79,78,77,77,82,73,91,70,76,73,97,47,80,57,94,84,13,54,62,76,75,30,69,69,60,31,50,52,52,51,56,50,46,52,52,49,53,48,48,47,54,65,75,45,50,55,86,67,40,51,69,50,34,68,33,86,89,36,88,23,37,37,72,72,29,32,58,55,48,84,53,63,66,49,32,38,50,41,49,51,51,45,50,54,50,53,52,50,54,49,50,59,51,45,62,75,72,50,57,92,93,59,86,87,85,86,88,73,69,65,40,62,81,94,58,58,58,55,76,36,72,68,32,43,52,51,50,51,50,24,50,52,52,49,50,37,24,74,72,64,77,44,57,58,68,58,44,28,66,38,49,57,71,74,70,62,48,27,66,66,58,52,49,52,54,40,60,71,66,64,82,62,82,87,90,78,86,82,86,81,74,80,78,75,76,81,80,82,72,84,81,84,82,78,132

Nearest PDB structures (foldseek):
  6c8s-assembly1_A  TM=9.736E-01  e=2.655E-09  Catharanthus roseus
  8wwq-assembly1_A  TM=9.551E-01  e=4.735E-08  Gardenia jasminoides
  8wwq-assembly1_B  TM=9.299E-01  e=3.707E-07  Gardenia jasminoides
  3b5i-assembly1_B  TM=8.890E-01  e=6.611E-06  Arabidopsis thaliana
  3b5i-assembly1_A  TM=8.899E-01  e=8.870E-06  Arabidopsis thaliana

Foldseek 3Di:
DDDDDDDDDPDPPDDDPQDDPPGCCNPPDVVVVVVVVVVVVVVVCCCVVQVLVLQQVLCLDPPHPLPVALAAECAPHDVRVVVRLLVSVLVVVLVVVVVCLVVADVVGDDDDDAAADEPPDRLNPD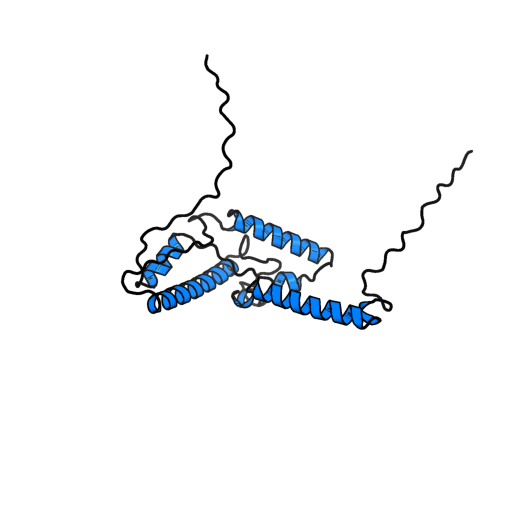PVNVVRRVVSVVVSVCCVVVVDPSSVSSSHYGSHDHYYPVSVVVSCVVSVSDDDPDDDDDDPDDDDDPDDDDDDD

pLDDT: mean 80.0, std 16.47, range [34.75, 96.62]

Organism: Punica granatum (NCBI:txid22663)